Protein AF-A0AAW7JSA5-F1 (afdb_monomer)

Mean predicted aligned error: 9.24 Å

Organism: NCBI:txid1776379

Sequence (217 aa):
MNNTINNFNQKELSGRDARLWKEWKELDTLCSKRKAASLNPLRPSISYIVRRKNAMGLPTEYEIWYRCKSIVGVIGDTVPREPKFGYLHKMSIVLPNNYPSADGNPIFTFRTDVWHPNIRYSGSFKGHVCLTIKEMGVLASLKDLVLRVERYLKYQMYHAQNTYPYPEDQNVAEWVREEGEPNNWVHFNQEMPEPAAKVAESTKTEKVKPIIKSRTI

Secondary structure (DSSP, 8-state):
--HHHHTS-GGG--HHHHHHHHHHHHHHHHHHHHHHT-SSTTS-SEEEEEEEE-TTS-EEEEEEEE-S-EEEEEESSSSS-EEEEES-EEEEEE--TTTTSTT-PPEEEESS---BTTB--SSTTTTBB---HHHH-TT--HHHHHHHHHHHHTTSS---SSSSSPPS-HHHHHHIIIIITTTTTT-SSSPPPPPPP----------PPP-------

pLDDT: mean 85.66, std 18.76, range [32.59, 98.62]

InterPro domains:
  IPR016135 Ubiquitin-conjugating enzyme/RWD-like [G3DSA:3.10.110.10] (4-181)
  IPR016135 Ubiquitin-conjugating enzyme/RWD-like [SSF54495] (87-135)

Radius of gyration: 26.01 Å; Cα contacts (8 Å, |Δi|>4): 337; chains: 1; bounding box: 45×83×84 Å

Foldseek 3Di:
DPPVLVPDDLVPDDDQRNQLSVLVVVQVVVLVVQLVPDPHSVDGQKDKDQDDADPVRRGFKMKMKGFAKFFQDFDDDDPPTATDIDGIKIKMWGQDPPPPDPVRDIWIFIPGGHLFQQAARDDPRHRTGDQVCVVVPSPDGPNNSVVSVVCRRLLVDHDLDCDPVGTPYPVSSCSCVPRCVVVVVSNDNDDPDDPDPPPPPPDPDDDDDDDDDDDDD

Nearest PDB structures (foldseek):
  3we5-assembly1_A  TM=6.200E-01  e=1.151E-03  Cyclocybe aegerita
  3ddr-assembly2_B  TM=2.584E-01  e=1.249E+00  Serratia marcescens
  3csl-assembly1_A  TM=2.577E-01  e=2.331E+00  Serratia marcescens
  6ayg-assembly1_A  TM=2.884E-01  e=4.351E+00  Homo sapiens

Structure (mmCIF, N/CA/C/O backbone):
data_AF-A0AAW7JSA5-F1
#
_entry.id   AF-A0AAW7JSA5-F1
#
loop_
_atom_site.group_PDB
_atom_site.id
_atom_site.type_symbol
_atom_site.label_atom_id
_atom_site.label_alt_id
_atom_site.label_comp_id
_atom_site.label_asym_id
_atom_site.label_entity_id
_atom_site.label_seq_id
_atom_site.pdbx_PDB_ins_code
_atom_site.Cartn_x
_atom_site.Cartn_y
_atom_site.Cartn_z
_atom_site.occupancy
_atom_site.B_iso_or_equiv
_atom_site.auth_seq_id
_atom_site.auth_comp_id
_atom_site.auth_asym_id
_atom_site.auth_atom_id
_atom_site.pdbx_PDB_model_num
ATOM 1 N N . MET A 1 1 ? 21.734 -6.131 -2.965 1.00 57.97 1 MET A N 1
ATOM 2 C CA . MET A 1 1 ? 21.179 -5.711 -4.267 1.00 57.97 1 MET A CA 1
ATOM 3 C C . MET A 1 1 ? 20.980 -6.937 -5.126 1.00 57.97 1 MET A C 1
ATOM 5 O O . MET A 1 1 ? 21.804 -7.841 -5.063 1.00 57.97 1 MET A O 1
ATOM 9 N N . ASN A 1 2 ? 19.882 -6.988 -5.873 1.00 73.06 2 ASN A N 1
ATOM 10 C CA . ASN A 1 2 ? 19.610 -8.084 -6.799 1.00 73.06 2 ASN A CA 1
ATOM 11 C C . ASN A 1 2 ? 20.521 -7.984 -8.039 1.00 73.06 2 ASN A C 1
ATOM 13 O O . ASN A 1 2 ? 20.373 -7.055 -8.832 1.00 73.06 2 ASN A O 1
ATOM 17 N N . ASN A 1 3 ? 21.435 -8.946 -8.224 1.00 71.00 3 ASN A N 1
ATOM 18 C CA . ASN A 1 3 ? 22.403 -8.959 -9.335 1.00 71.00 3 ASN A CA 1
ATOM 19 C C . ASN A 1 3 ? 21.733 -8.885 -10.718 1.00 71.00 3 ASN A C 1
ATOM 21 O O . ASN A 1 3 ? 22.296 -8.307 -11.639 1.00 71.00 3 ASN A O 1
ATOM 25 N N . THR A 1 4 ? 20.494 -9.370 -10.841 1.00 77.94 4 THR A N 1
ATOM 26 C CA . THR A 1 4 ? 19.708 -9.317 -12.085 1.00 77.94 4 THR A CA 1
ATOM 27 C C . THR A 1 4 ? 19.465 -7.888 -12.581 1.00 77.94 4 THR A C 1
ATOM 29 O O . THR A 1 4 ? 19.383 -7.664 -13.782 1.00 77.94 4 THR A O 1
ATOM 32 N N . ILE A 1 5 ? 19.349 -6.909 -11.676 1.00 81.69 5 ILE A N 1
ATOM 33 C CA . ILE A 1 5 ? 19.056 -5.508 -12.031 1.00 81.69 5 ILE A CA 1
ATOM 34 C C . ILE A 1 5 ? 20.251 -4.859 -12.738 1.00 81.69 5 ILE A C 1
ATOM 36 O O . ILE A 1 5 ? 20.070 -4.026 -13.627 1.00 81.69 5 ILE A O 1
ATOM 40 N N . ASN A 1 6 ? 21.466 -5.258 -12.357 1.00 80.56 6 ASN A N 1
ATOM 41 C CA . ASN A 1 6 ? 22.710 -4.702 -12.886 1.00 80.56 6 ASN A CA 1
ATOM 42 C C . ASN A 1 6 ? 23.065 -5.246 -14.277 1.00 80.56 6 ASN A C 1
ATOM 44 O O . ASN A 1 6 ? 23.934 -4.685 -14.932 1.00 80.56 6 ASN A O 1
ATOM 48 N N . ASN A 1 7 ? 22.383 -6.299 -14.736 1.00 83.56 7 ASN A N 1
ATOM 49 C CA . ASN A 1 7 ? 22.630 -6.908 -16.045 1.00 83.56 7 ASN A CA 1
ATOM 50 C C . ASN A 1 7 ? 21.998 -6.125 -17.207 1.00 83.56 7 ASN A C 1
ATOM 52 O O . ASN A 1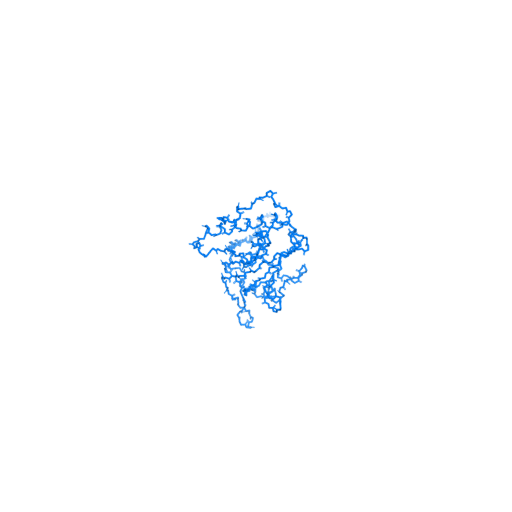 7 ? 22.238 -6.453 -18.364 1.00 83.56 7 ASN A O 1
ATOM 56 N N . PHE A 1 8 ? 21.179 -5.111 -16.922 1.00 82.81 8 PHE A N 1
ATOM 57 C CA . PHE A 1 8 ? 20.560 -4.281 -17.950 1.00 82.81 8 PHE A CA 1
ATOM 58 C C . PHE A 1 8 ? 21.516 -3.179 -18.409 1.00 82.81 8 PHE A C 1
ATOM 60 O O . PHE A 1 8 ? 21.981 -2.374 -17.598 1.00 82.81 8 PHE A O 1
ATOM 67 N N . ASN A 1 9 ? 21.753 -3.091 -19.720 1.00 80.31 9 ASN A N 1
ATOM 68 C CA . ASN A 1 9 ? 22.451 -1.955 -20.306 1.00 80.31 9 ASN A CA 1
ATOM 69 C C . ASN A 1 9 ? 21.505 -0.749 -20.365 1.00 80.31 9 ASN A C 1
ATOM 71 O O . ASN A 1 9 ? 20.607 -0.678 -21.200 1.00 80.31 9 ASN A O 1
ATOM 75 N N . GLN A 1 10 ? 21.717 0.228 -19.484 1.00 77.88 10 GLN A N 1
ATOM 76 C CA . GLN A 1 10 ? 20.855 1.409 -19.384 1.00 77.88 10 GLN A CA 1
ATOM 77 C C . GLN A 1 10 ? 20.736 2.183 -20.707 1.00 77.88 10 GLN A C 1
ATOM 79 O O . GLN A 1 10 ? 19.703 2.799 -20.953 1.00 77.88 10 GLN A O 1
ATOM 84 N N . LYS A 1 11 ? 21.766 2.147 -21.562 1.00 77.75 11 LYS A N 1
ATOM 85 C CA . LYS A 1 11 ? 21.770 2.856 -22.851 1.00 77.75 11 LYS A CA 1
ATOM 86 C C . LYS A 1 11 ? 20.804 2.253 -23.877 1.00 77.75 11 LYS A C 1
ATOM 88 O O . LYS A 1 11 ? 20.454 2.934 -24.832 1.00 77.75 11 LYS A O 1
ATOM 93 N N . GLU A 1 12 ? 20.380 1.007 -23.679 1.00 84.00 12 GLU A N 1
ATOM 94 C CA . GLU A 1 12 ? 19.448 0.294 -24.563 1.00 84.00 12 GLU A CA 1
ATOM 95 C C . GLU A 1 12 ? 17.985 0.448 -24.120 1.00 84.00 12 GLU A C 1
ATOM 97 O O . GLU A 1 12 ? 17.066 0.110 -24.863 1.00 84.00 12 GLU A O 1
ATOM 102 N N . LEU A 1 13 ? 17.748 0.980 -22.916 1.00 88.44 13 LEU A N 1
ATOM 103 C CA . LEU A 1 13 ? 16.407 1.198 -22.386 1.00 88.44 13 LEU A CA 1
ATOM 104 C C . LEU A 1 13 ? 15.899 2.587 -22.776 1.00 88.44 13 LEU A C 1
ATOM 106 O O . LEU A 1 13 ? 16.560 3.596 -22.539 1.00 88.44 13 LEU A O 1
ATOM 110 N N . SER A 1 14 ? 14.676 2.659 -23.294 1.00 86.44 14 SER A N 1
ATOM 111 C CA . SER A 1 14 ? 14.015 3.929 -23.609 1.00 86.44 14 SER A CA 1
ATOM 112 C C . SER A 1 14 ? 12.559 3.940 -23.142 1.00 86.44 14 SER A C 1
ATOM 114 O O . SER A 1 14 ? 11.962 2.895 -22.870 1.00 86.44 14 SER A O 1
ATOM 116 N N . GLY A 1 15 ? 12.000 5.143 -22.978 1.00 89.19 15 GLY A N 1
ATOM 117 C CA . GLY A 1 15 ? 10.592 5.351 -22.634 1.00 89.19 15 GLY A CA 1
ATOM 118 C C . GLY A 1 15 ? 10.130 4.557 -21.405 1.00 89.19 15 GLY A C 1
ATOM 119 O O . GLY A 1 15 ? 10.650 4.726 -20.298 1.00 89.19 15 GLY A O 1
ATOM 120 N N . ARG A 1 16 ? 9.134 3.687 -21.610 1.00 90.94 16 ARG A N 1
ATOM 121 C CA . ARG A 1 16 ? 8.528 2.846 -20.567 1.00 90.94 16 ARG A CA 1
ATOM 122 C C . ARG A 1 16 ? 9.535 1.915 -19.902 1.00 90.94 16 ARG A C 1
ATOM 124 O O . ARG A 1 16 ? 9.547 1.821 -18.679 1.00 90.94 16 ARG A O 1
ATOM 131 N N . ASP A 1 17 ? 10.387 1.253 -20.673 1.00 92.75 17 ASP A N 1
ATOM 132 C CA . ASP A 1 17 ? 11.318 0.261 -20.131 1.00 92.75 17 ASP A CA 1
ATOM 133 C C . ASP A 1 17 ? 12.385 0.917 -19.245 1.00 92.75 17 ASP A C 1
ATOM 135 O O . ASP A 1 17 ? 12.700 0.415 -18.163 1.00 92.75 17 ASP A O 1
ATOM 139 N N . ALA A 1 18 ? 12.851 2.111 -19.625 1.00 92.31 18 ALA A N 1
ATOM 140 C CA . ALA A 1 18 ? 13.726 2.917 -18.776 1.00 92.31 18 ALA A CA 1
ATOM 141 C C . ALA A 1 18 ? 13.047 3.299 -17.445 1.00 92.31 18 ALA A C 1
ATOM 143 O O . ALA A 1 18 ? 13.682 3.234 -16.387 1.00 92.31 18 ALA A O 1
ATOM 144 N N . ARG A 1 19 ? 11.749 3.649 -17.471 1.00 92.19 19 ARG A N 1
ATOM 145 C CA . ARG A 1 19 ? 10.961 3.926 -16.256 1.00 92.19 19 ARG A CA 1
ATOM 146 C C . ARG A 1 19 ? 10.836 2.683 -15.375 1.00 92.19 19 ARG A C 1
ATOM 148 O O . ARG A 1 19 ? 11.145 2.768 -14.189 1.00 92.19 19 ARG A O 1
ATOM 155 N N . LEU A 1 20 ? 10.424 1.547 -15.941 1.00 94.50 20 LEU A N 1
ATOM 156 C CA . LEU A 1 20 ? 10.251 0.288 -15.206 1.00 94.50 20 LEU A CA 1
ATOM 157 C C . LEU A 1 20 ? 11.550 -0.146 -14.521 1.00 94.50 20 LEU A C 1
ATOM 159 O O . LEU A 1 20 ? 11.543 -0.490 -13.340 1.00 94.50 20 LEU A O 1
ATOM 163 N N . TRP A 1 21 ? 12.675 -0.086 -15.237 1.00 95.06 21 TRP A N 1
ATOM 164 C CA . TRP A 1 21 ? 13.980 -0.426 -14.677 1.00 95.06 21 TRP A CA 1
ATOM 165 C C . TRP A 1 21 ? 14.386 0.511 -13.534 1.00 95.06 21 TRP A C 1
ATOM 167 O O . TRP A 1 21 ? 14.791 0.041 -12.466 1.00 95.06 21 TRP A O 1
ATOM 177 N N . LYS A 1 22 ? 14.245 1.830 -13.730 1.00 94.06 22 LYS A N 1
ATOM 178 C CA . LYS A 1 22 ? 14.580 2.830 -12.706 1.00 94.06 22 LYS A CA 1
ATOM 179 C C . LYS A 1 22 ? 13.783 2.587 -11.426 1.00 94.06 22 LYS A C 1
ATOM 181 O O . LYS A 1 22 ? 14.362 2.520 -10.343 1.00 94.06 22 LYS A O 1
ATOM 186 N N . GLU A 1 23 ? 12.473 2.411 -11.544 1.00 95.06 23 GLU A N 1
ATOM 187 C CA . GLU A 1 23 ? 11.611 2.203 -10.383 1.00 95.06 23 GLU A CA 1
ATOM 188 C C . GLU A 1 23 ? 11.828 0.853 -9.707 1.00 95.06 23 GLU A C 1
ATOM 190 O O . GLU A 1 23 ? 11.787 0.769 -8.477 1.00 95.06 23 GLU A O 1
ATOM 195 N N . TRP A 1 24 ? 12.130 -0.195 -10.477 1.00 96.44 24 TRP A N 1
ATOM 196 C CA . TRP A 1 24 ? 12.514 -1.479 -9.903 1.00 96.44 24 TRP A CA 1
ATOM 197 C C . TRP A 1 24 ? 13.794 -1.348 -9.068 1.00 96.44 24 TRP A C 1
ATOM 199 O O . TRP A 1 24 ? 13.838 -1.825 -7.932 1.00 96.44 24 TRP A O 1
ATOM 209 N N . LY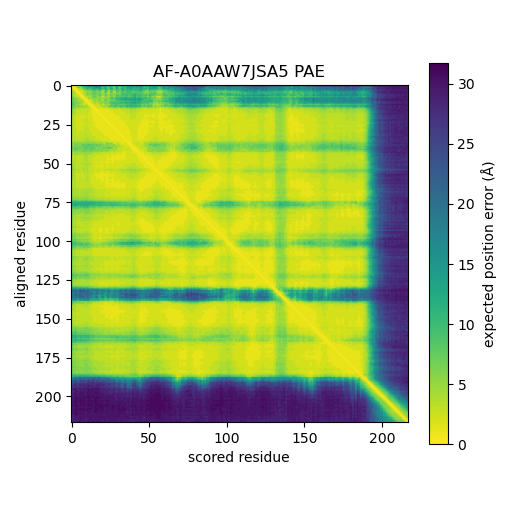S A 1 25 ? 14.810 -0.639 -9.574 1.00 95.88 25 LYS A N 1
ATOM 210 C CA . LYS A 1 25 ? 16.055 -0.368 -8.839 1.00 95.88 25 LYS A CA 1
ATOM 211 C C . LYS A 1 25 ? 15.807 0.424 -7.552 1.00 95.88 25 LYS A C 1
ATOM 213 O O . LYS A 1 25 ? 16.398 0.120 -6.511 1.00 95.88 25 LYS A O 1
ATOM 218 N N . GLU A 1 26 ? 14.931 1.423 -7.595 1.00 96.50 26 GLU A N 1
ATOM 219 C CA . GLU A 1 26 ? 14.543 2.212 -6.422 1.00 96.50 26 GLU A CA 1
ATOM 220 C C . GLU A 1 26 ? 13.808 1.365 -5.370 1.00 96.50 26 GLU A C 1
ATOM 222 O O . GLU A 1 26 ? 14.142 1.435 -4.182 1.00 96.50 26 GLU A O 1
ATOM 227 N N . LEU A 1 27 ? 12.866 0.517 -5.796 1.00 97.31 27 LEU A N 1
ATOM 228 C CA . LEU A 1 27 ? 12.150 -0.410 -4.917 1.00 97.31 27 LEU A CA 1
ATOM 229 C C . LEU A 1 27 ? 13.090 -1.463 -4.303 1.00 97.31 27 LEU A C 1
ATOM 231 O O . LEU A 1 27 ? 13.008 -1.732 -3.100 1.00 97.31 27 LEU A O 1
ATOM 235 N N . ASP A 1 28 ? 14.018 -2.020 -5.089 1.00 97.19 28 ASP A N 1
ATOM 236 C CA . ASP A 1 28 ? 15.032 -2.969 -4.606 1.00 97.19 28 ASP A CA 1
ATOM 237 C C . ASP A 1 28 ? 15.955 -2.330 -3.571 1.00 97.19 28 ASP A C 1
ATOM 239 O O . ASP A 1 28 ? 16.273 -2.936 -2.543 1.00 97.19 28 ASP A O 1
ATOM 243 N N . THR A 1 29 ? 16.339 -1.074 -3.804 1.00 96.94 29 THR A N 1
ATOM 244 C CA . THR A 1 29 ? 17.157 -0.295 -2.872 1.00 96.94 29 THR A CA 1
ATOM 245 C C . THR A 1 29 ? 16.411 -0.057 -1.561 1.00 96.94 29 THR A C 1
ATOM 247 O O . THR A 1 29 ? 16.979 -0.280 -0.489 1.00 96.94 29 THR A O 1
ATOM 250 N N . LEU A 1 30 ? 15.134 0.342 -1.619 1.00 97.25 30 LEU A N 1
ATOM 251 C CA . LEU A 1 30 ? 14.286 0.497 -0.434 1.00 97.25 30 LEU A CA 1
ATOM 252 C C . LEU A 1 30 ? 14.209 -0.810 0.366 1.00 97.25 30 LEU A C 1
ATOM 254 O O . LEU A 1 30 ? 14.481 -0.814 1.567 1.00 97.25 30 LEU A O 1
ATOM 258 N N . CYS A 1 31 ? 13.879 -1.924 -0.288 1.00 96.88 31 CYS A N 1
ATOM 259 C CA . CYS A 1 31 ? 13.724 -3.212 0.389 1.00 96.88 31 CYS A CA 1
ATOM 260 C C . CYS A 1 31 ? 15.057 -3.741 0.936 1.00 96.88 31 CYS A C 1
ATOM 262 O O . CYS A 1 31 ? 15.095 -4.276 2.043 1.00 96.88 31 CYS A O 1
ATOM 264 N N . SER A 1 32 ? 16.168 -3.521 0.226 1.00 96.06 32 SER A N 1
ATOM 265 C CA . SER A 1 32 ? 17.515 -3.841 0.717 1.00 96.06 32 SER A CA 1
ATOM 266 C C . SER A 1 32 ? 17.849 -3.062 1.992 1.00 96.06 32 SER A C 1
ATOM 268 O O . SER A 1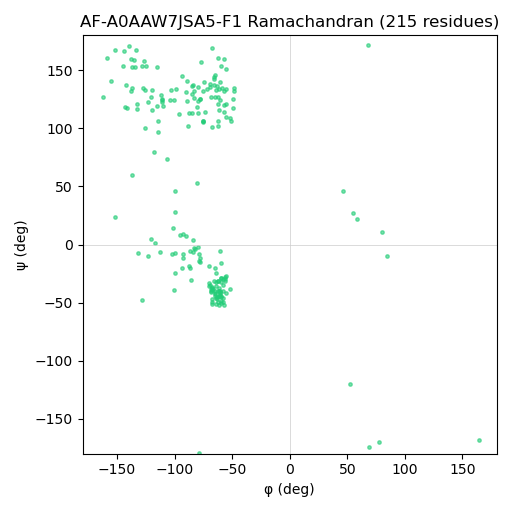 32 ? 18.335 -3.653 2.955 1.00 96.06 32 SER A O 1
ATOM 270 N N . LYS A 1 33 ? 17.527 -1.761 2.045 1.00 96.44 33 LYS A N 1
ATOM 271 C CA . LYS A 1 33 ? 17.700 -0.941 3.256 1.00 96.44 33 LYS A CA 1
ATOM 272 C C . LYS A 1 33 ? 16.830 -1.442 4.412 1.00 96.44 33 LYS A C 1
ATOM 274 O O . LYS A 1 33 ? 17.331 -1.593 5.521 1.00 96.44 33 LYS A O 1
ATOM 279 N N . ARG A 1 34 ? 15.552 -1.761 4.162 1.00 96.00 34 ARG A N 1
ATOM 280 C CA . ARG A 1 34 ? 14.649 -2.314 5.194 1.00 96.00 34 ARG A CA 1
ATOM 281 C C . ARG A 1 34 ? 15.100 -3.684 5.699 1.00 96.00 34 ARG A C 1
ATOM 283 O O . ARG A 1 34 ? 14.907 -3.982 6.871 1.00 96.00 34 ARG A O 1
ATOM 290 N N . LYS A 1 35 ? 15.720 -4.500 4.843 1.00 95.88 35 LYS A N 1
ATOM 291 C CA . LYS A 1 35 ? 16.353 -5.765 5.231 1.00 95.88 35 LYS A CA 1
ATOM 292 C C . LYS A 1 35 ? 17.576 -5.558 6.112 1.00 95.88 35 LYS A C 1
ATOM 294 O O . LYS A 1 35 ? 17.671 -6.216 7.140 1.00 95.88 35 LYS A O 1
ATOM 299 N N . ALA A 1 36 ? 18.464 -4.639 5.740 1.00 95.25 36 ALA A N 1
ATOM 300 C CA . ALA A 1 36 ? 19.663 -4.332 6.515 1.00 95.25 36 ALA A CA 1
ATOM 301 C C . ALA A 1 36 ? 19.343 -3.740 7.900 1.00 95.25 36 ALA A C 1
ATOM 303 O O . ALA A 1 36 ? 20.024 -4.056 8.866 1.00 95.25 36 ALA A O 1
ATOM 304 N N . ALA A 1 37 ? 18.290 -2.925 8.005 1.00 94.12 37 ALA A N 1
ATOM 305 C CA . ALA A 1 37 ? 17.855 -2.322 9.266 1.00 94.12 37 ALA A CA 1
ATOM 306 C C . ALA A 1 37 ? 16.984 -3.247 10.143 1.00 94.12 37 ALA A C 1
ATOM 308 O O . ALA A 1 37 ? 16.561 -2.845 11.225 1.00 94.12 37 ALA A O 1
ATOM 309 N N . SER A 1 38 ? 16.642 -4.453 9.679 1.00 91.69 38 SER A N 1
ATOM 310 C CA . SER A 1 38 ? 15.746 -5.345 10.415 1.00 91.69 38 SER A CA 1
ATOM 311 C C . SER A 1 38 ? 16.498 -6.181 11.447 1.00 91.69 38 SER A C 1
ATOM 313 O O . SER A 1 38 ? 17.505 -6.803 11.122 1.00 91.69 38 SER A O 1
ATOM 315 N N . LEU A 1 39 ? 15.927 -6.301 12.651 1.00 90.44 39 LEU A N 1
ATOM 316 C CA . LEU A 1 39 ? 16.371 -7.261 13.671 1.00 90.44 39 LEU A CA 1
ATOM 317 C C . LEU A 1 39 ? 16.365 -8.709 13.157 1.00 90.44 39 LEU A C 1
ATOM 319 O O . LEU A 1 39 ? 17.180 -9.523 13.577 1.00 90.44 39 LEU A O 1
ATOM 323 N N . ASN A 1 40 ? 15.450 -9.036 12.239 1.00 89.19 40 ASN A N 1
ATOM 324 C CA . ASN A 1 40 ? 15.412 -10.324 11.559 1.00 89.19 40 ASN A CA 1
ATOM 325 C C . ASN A 1 40 ? 15.418 -10.102 10.036 1.00 89.19 40 ASN A C 1
ATOM 327 O O . ASN A 1 40 ? 14.358 -9.871 9.448 1.00 89.19 40 ASN A O 1
ATOM 331 N N . PRO A 1 41 ? 16.573 -10.245 9.361 1.00 85.94 41 PRO A N 1
ATOM 332 C CA . PRO A 1 41 ? 16.687 -10.046 7.915 1.00 85.94 41 PRO A CA 1
ATOM 333 C C . PRO A 1 41 ? 15.811 -10.973 7.053 1.00 85.94 41 PRO A C 1
ATOM 335 O O . PRO A 1 41 ? 15.602 -10.686 5.873 1.00 85.94 41 PRO A O 1
ATOM 338 N N . LEU A 1 42 ? 15.283 -12.075 7.601 1.00 87.81 42 LEU A N 1
ATOM 339 C CA . LEU A 1 42 ? 14.310 -12.938 6.913 1.00 87.81 42 LEU A CA 1
ATOM 340 C C . LEU A 1 42 ? 12.888 -12.353 6.942 1.00 87.81 42 LEU A C 1
ATOM 342 O O . LEU A 1 42 ? 12.002 -12.803 6.213 1.00 87.81 42 LEU A O 1
AT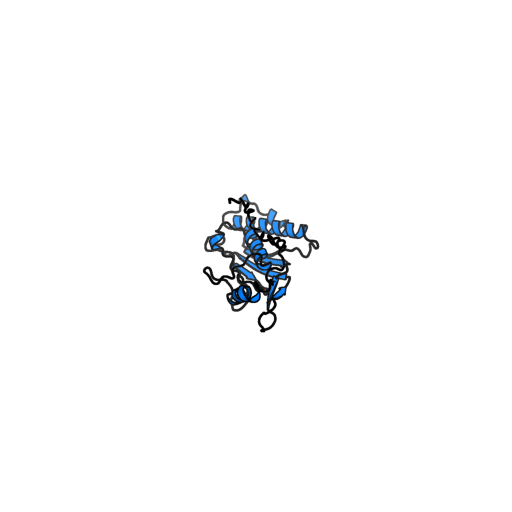OM 346 N N . ARG A 1 43 ? 12.646 -11.348 7.788 1.00 90.75 43 ARG A N 1
ATOM 347 C CA . ARG A 1 43 ? 11.343 -10.711 8.007 1.00 90.75 43 ARG A CA 1
ATOM 348 C C . ARG A 1 43 ? 11.472 -9.179 8.087 1.00 90.75 43 ARG A C 1
ATOM 350 O O . ARG A 1 43 ? 11.066 -8.596 9.091 1.00 90.75 43 ARG A O 1
ATOM 357 N N . PRO A 1 44 ? 11.974 -8.512 7.031 1.00 95.19 44 PRO A N 1
ATOM 358 C CA . PRO A 1 44 ? 12.035 -7.053 6.997 1.00 95.19 44 PRO A CA 1
ATOM 359 C C . PRO A 1 44 ? 10.645 -6.417 7.070 1.00 95.19 44 PRO A C 1
ATOM 361 O O . PRO A 1 44 ? 9.645 -7.051 6.728 1.00 95.19 44 PRO A O 1
ATOM 364 N N . SER A 1 45 ? 10.589 -5.135 7.447 1.00 96.12 45 SER A N 1
ATOM 365 C CA . SER A 1 45 ? 9.323 -4.391 7.516 1.00 96.12 45 SER A CA 1
ATOM 366 C C . SER A 1 45 ? 8.627 -4.275 6.154 1.00 96.12 45 SER A C 1
ATOM 368 O O . SER A 1 45 ? 7.403 -4.218 6.098 1.00 96.12 45 SER A O 1
ATOM 370 N N . ILE A 1 46 ? 9.405 -4.228 5.065 1.00 97.88 46 ILE A N 1
ATOM 371 C CA . ILE A 1 46 ? 8.922 -4.229 3.681 1.00 97.88 46 ILE A CA 1
ATOM 372 C C . ILE A 1 46 ? 9.803 -5.168 2.853 1.00 97.88 46 ILE A C 1
ATOM 374 O O . ILE A 1 46 ? 11.032 -5.109 2.936 1.00 97.88 46 ILE A O 1
ATOM 378 N N . SER A 1 47 ? 9.175 -6.007 2.036 1.00 97.69 47 SER A N 1
ATOM 379 C CA . SER A 1 47 ? 9.828 -6.818 1.003 1.00 97.69 47 SER A CA 1
ATOM 380 C C . SER A 1 47 ? 8.932 -6.939 -0.224 1.00 97.69 47 SER A C 1
ATOM 382 O O . SER A 1 47 ? 7.738 -6.656 -0.144 1.00 97.69 47 SER A O 1
ATOM 384 N N . TYR A 1 48 ? 9.482 -7.402 -1.345 1.00 98.00 48 TYR A N 1
ATOM 385 C CA . TYR A 1 48 ? 8.714 -7.625 -2.564 1.00 98.00 48 TYR A CA 1
ATOM 386 C C . TYR A 1 48 ? 9.093 -8.933 -3.261 1.00 98.00 48 TYR A C 1
ATOM 388 O O . TYR A 1 48 ? 10.184 -9.469 -3.062 1.00 98.00 48 TYR A O 1
ATOM 396 N N . ILE A 1 49 ? 8.183 -9.412 -4.104 1.00 97.44 49 ILE A N 1
ATOM 397 C CA . ILE A 1 49 ? 8.368 -10.516 -5.045 1.00 97.44 49 ILE A CA 1
ATOM 398 C C . ILE A 1 49 ? 7.947 -10.009 -6.427 1.00 97.44 49 ILE A C 1
ATOM 400 O O . ILE A 1 49 ? 6.895 -9.386 -6.561 1.00 97.44 49 ILE A O 1
ATOM 404 N N . VAL A 1 50 ? 8.741 -10.284 -7.462 1.00 97.81 50 VAL A N 1
ATOM 405 C CA . VAL A 1 50 ? 8.326 -10.050 -8.855 1.00 97.81 50 VAL A CA 1
ATOM 406 C C . VAL A 1 50 ? 7.422 -11.198 -9.293 1.00 97.81 50 VAL A C 1
ATOM 408 O O . VAL A 1 50 ? 7.824 -12.357 -9.213 1.00 97.81 50 VAL A O 1
ATOM 411 N N . ARG A 1 51 ? 6.207 -10.881 -9.746 1.00 97.94 51 ARG A N 1
ATOM 412 C CA . ARG A 1 51 ? 5.201 -11.866 -10.171 1.00 97.94 51 ARG A CA 1
ATOM 413 C C . ARG A 1 51 ? 5.135 -12.025 -11.687 1.00 97.94 51 ARG A C 1
ATOM 415 O O . ARG A 1 51 ? 5.036 -13.151 -12.164 1.00 97.94 51 ARG A O 1
ATOM 422 N N . ARG A 1 52 ? 5.264 -10.928 -12.439 1.00 97.81 52 ARG A N 1
ATOM 423 C CA . ARG A 1 52 ? 5.344 -10.938 -13.909 1.00 97.81 52 ARG A CA 1
ATOM 424 C C . ARG A 1 52 ? 6.413 -9.983 -14.416 1.00 97.81 52 ARG A C 1
ATOM 426 O O . ARG A 1 52 ? 6.728 -8.981 -13.771 1.00 97.81 52 ARG A O 1
ATOM 433 N N . LYS A 1 53 ? 6.954 -10.313 -15.587 1.00 96.44 53 LYS A N 1
ATOM 434 C CA . LYS A 1 53 ? 7.921 -9.515 -16.343 1.00 96.44 53 LYS A CA 1
ATOM 435 C C . LYS A 1 53 ? 7.437 -9.346 -17.783 1.00 96.44 53 LYS A C 1
ATOM 437 O O . LYS A 1 53 ? 6.687 -10.188 -18.273 1.00 96.44 53 LYS A O 1
ATOM 442 N N . ASN A 1 54 ? 7.853 -8.272 -18.446 1.00 94.06 54 ASN A N 1
ATOM 443 C CA . ASN A 1 54 ? 7.662 -8.096 -19.886 1.00 94.06 54 ASN A CA 1
ATOM 444 C C . ASN A 1 54 ? 8.696 -8.911 -20.695 1.00 94.06 54 ASN A C 1
ATOM 446 O O . ASN A 1 54 ? 9.547 -9.592 -20.119 1.00 94.06 54 ASN A O 1
ATOM 450 N N . ALA A 1 55 ? 8.640 -8.820 -22.029 1.00 91.50 55 ALA A N 1
ATOM 451 C CA . ALA A 1 55 ? 9.562 -9.517 -22.934 1.00 91.50 55 ALA A CA 1
ATOM 452 C C . ALA A 1 55 ? 11.042 -9.139 -22.720 1.00 91.50 55 ALA A C 1
ATOM 454 O O . ALA A 1 55 ? 11.919 -9.973 -22.912 1.00 91.50 55 ALA A O 1
ATOM 455 N N . MET A 1 56 ? 11.312 -7.917 -22.248 1.00 89.19 56 MET A N 1
ATOM 456 C CA . MET A 1 56 ? 12.656 -7.448 -21.890 1.00 89.19 56 MET A CA 1
ATOM 457 C C . MET A 1 56 ? 13.115 -7.947 -20.511 1.00 89.19 56 MET A C 1
ATOM 459 O O . MET A 1 56 ? 14.221 -7.650 -20.079 1.00 89.19 56 MET A O 1
ATOM 463 N N . GLY A 1 57 ? 12.279 -8.685 -19.775 1.00 93.00 57 GLY A N 1
ATOM 464 C CA . GLY A 1 57 ? 12.596 -9.168 -18.432 1.00 93.00 57 GLY A CA 1
ATOM 465 C C . GLY A 1 57 ? 12.408 -8.126 -17.321 1.00 93.00 57 GLY A C 1
ATOM 466 O O . GLY A 1 57 ? 12.806 -8.385 -16.179 1.00 93.00 57 GLY A O 1
ATOM 467 N N . LEU A 1 58 ? 11.784 -6.981 -17.617 1.00 95.00 58 LEU A N 1
ATOM 468 C CA . LEU A 1 58 ? 11.478 -5.931 -16.644 1.00 95.00 58 LEU A CA 1
ATOM 469 C C . LEU A 1 58 ? 10.165 -6.230 -15.911 1.00 95.00 58 LEU A C 1
ATOM 471 O O . LEU A 1 58 ? 9.196 -6.636 -16.556 1.00 95.00 58 LEU A O 1
ATOM 475 N N . PRO A 1 59 ? 10.087 -6.042 -14.582 1.00 96.88 59 PRO A N 1
ATOM 476 C CA . PRO A 1 59 ? 8.882 -6.374 -13.834 1.00 96.88 59 PRO A CA 1
ATOM 477 C C . PRO A 1 59 ? 7.678 -5.499 -14.203 1.00 96.88 59 PRO A C 1
ATOM 479 O O . PRO A 1 59 ? 7.775 -4.276 -14.294 1.00 96.88 59 PRO A O 1
ATOM 482 N N . THR A 1 60 ? 6.521 -6.139 -14.340 1.00 97.19 60 THR A N 1
ATOM 483 C CA . THR A 1 60 ? 5.222 -5.494 -14.605 1.00 97.19 60 THR A CA 1
ATOM 484 C C . THR A 1 60 ? 4.169 -5.835 -13.557 1.00 97.19 60 THR A C 1
ATOM 486 O O . THR A 1 60 ? 3.110 -5.214 -13.514 1.00 97.19 60 THR A O 1
ATOM 489 N N . GLU A 1 61 ? 4.452 -6.798 -12.681 1.00 98.31 61 GLU A N 1
ATOM 490 C CA . GLU A 1 61 ? 3.622 -7.091 -11.522 1.00 98.31 61 GLU A CA 1
ATOM 491 C C . GLU A 1 61 ? 4.494 -7.453 -10.326 1.00 98.31 61 GLU A C 1
ATOM 493 O O . GLU A 1 61 ? 5.449 -8.231 -10.435 1.00 98.31 61 GLU A O 1
ATOM 498 N N . TYR A 1 62 ? 4.117 -6.915 -9.173 1.00 98.56 62 TYR A N 1
ATOM 499 C CA . TYR A 1 62 ? 4.787 -7.136 -7.904 1.00 98.56 62 TYR A CA 1
ATOM 500 C C . TYR A 1 62 ? 3.799 -7.657 -6.865 1.00 98.56 62 TYR A C 1
ATOM 502 O O . TYR A 1 62 ? 2.608 -7.346 -6.894 1.00 98.56 62 TYR A O 1
ATOM 510 N N . GLU A 1 63 ? 4.318 -8.397 -5.895 1.00 98.56 63 GLU A N 1
ATOM 511 C CA . GLU A 1 63 ? 3.671 -8.608 -4.609 1.00 98.56 63 GLU A CA 1
ATOM 512 C C . GLU A 1 63 ? 4.530 -7.972 -3.519 1.00 98.56 63 GLU A C 1
ATOM 514 O O . GLU A 1 63 ? 5.684 -8.354 -3.339 1.00 98.56 63 GLU A O 1
ATOM 519 N N . ILE A 1 64 ? 3.977 -6.997 -2.805 1.00 98.62 64 ILE A N 1
ATOM 520 C CA . ILE A 1 64 ? 4.614 -6.297 -1.692 1.00 98.62 64 ILE A CA 1
ATOM 521 C C . ILE A 1 64 ? 4.118 -6.892 -0.383 1.00 98.62 64 ILE A C 1
ATOM 523 O O . ILE A 1 64 ? 2.918 -7.103 -0.196 1.00 98.62 64 ILE A O 1
ATOM 527 N N . TRP A 1 65 ? 5.040 -7.159 0.531 1.00 98.56 65 TRP A N 1
ATOM 528 C CA . TRP A 1 65 ? 4.739 -7.615 1.881 1.00 98.56 65 TRP A CA 1
ATOM 529 C C . TRP A 1 65 ? 5.097 -6.519 2.868 1.00 98.56 65 TRP A C 1
ATOM 531 O O . TRP A 1 65 ? 6.258 -6.119 2.952 1.00 98.56 65 TRP A O 1
ATOM 541 N N . TYR A 1 66 ? 4.110 -6.093 3.647 1.00 98.50 66 TYR A N 1
ATOM 542 C CA . TYR A 1 66 ? 4.285 -5.194 4.778 1.00 98.50 66 TYR A CA 1
ATOM 543 C C . TYR A 1 66 ? 4.206 -5.988 6.075 1.00 98.50 66 TYR A C 1
ATOM 545 O O . TYR A 1 66 ? 3.302 -6.808 6.260 1.00 98.50 66 TYR A O 1
ATOM 553 N N . ARG A 1 67 ? 5.158 -5.740 6.974 1.00 97.19 67 ARG A N 1
ATOM 554 C CA . ARG A 1 67 ? 5.198 -6.311 8.323 1.00 97.19 67 ARG A CA 1
ATOM 555 C C . ARG A 1 67 ? 5.115 -5.193 9.350 1.00 97.19 67 ARG A C 1
ATOM 557 O O . ARG A 1 67 ? 6.128 -4.753 9.886 1.00 97.19 67 ARG A O 1
ATOM 564 N N . CYS A 1 68 ? 3.906 -4.705 9.572 1.00 95.75 68 CYS A N 1
ATOM 565 C CA . CYS A 1 68 ? 3.593 -3.656 10.533 1.00 95.75 68 CYS A CA 1
ATOM 566 C C . CYS A 1 68 ? 2.225 -3.932 11.151 1.00 95.75 68 CYS A C 1
ATOM 568 O O . CYS A 1 68 ? 1.395 -4.581 10.525 1.00 95.75 68 CYS A O 1
ATOM 570 N N . LYS A 1 69 ? 1.999 -3.440 12.373 1.00 97.12 69 LYS A N 1
ATOM 571 C CA . LYS A 1 69 ? 0.670 -3.448 12.991 1.00 97.12 69 LYS A CA 1
ATOM 572 C C . LYS A 1 69 ? -0.265 -2.562 12.161 1.00 97.12 69 LYS A C 1
ATOM 574 O O . LYS A 1 69 ? 0.127 -1.441 11.840 1.00 97.12 69 LYS A O 1
ATOM 579 N N . SER A 1 70 ? -1.464 -3.043 11.847 1.00 98.06 70 SER A N 1
ATOM 580 C CA . SER A 1 70 ? -2.542 -2.302 11.174 1.00 98.06 70 SER A CA 1
ATOM 581 C C . SER A 1 70 ? -3.911 -2.848 11.586 1.00 98.06 70 SER A C 1
ATOM 583 O O . SER A 1 70 ? -3.985 -3.930 12.172 1.00 98.06 70 SER A O 1
ATOM 585 N N . ILE A 1 71 ? -4.987 -2.126 11.274 1.00 98.50 71 ILE A N 1
ATOM 586 C CA . ILE A 1 71 ? -6.363 -2.571 11.517 1.00 98.50 71 ILE A CA 1
ATOM 587 C C . ILE A 1 71 ? -6.810 -3.442 10.336 1.00 98.50 71 ILE A C 1
ATOM 589 O O . ILE A 1 71 ? -6.653 -3.077 9.172 1.00 98.50 71 ILE A O 1
ATOM 593 N N . VAL A 1 72 ? -7.338 -4.629 10.627 1.00 98.44 72 VAL A N 1
ATOM 594 C CA . VAL A 1 72 ? -7.786 -5.619 9.628 1.00 98.44 72 VAL A CA 1
ATOM 595 C C . VAL A 1 72 ? -9.281 -5.906 9.707 1.00 98.44 72 VAL A C 1
ATOM 597 O O . VAL A 1 72 ? -9.779 -6.747 8.972 1.00 98.44 72 VAL A O 1
ATOM 600 N N . GLY A 1 73 ? -9.989 -5.234 10.608 1.00 98.25 73 GLY A N 1
ATOM 601 C CA . GLY A 1 73 ? -11.431 -5.325 10.782 1.00 98.25 73 GLY A CA 1
ATOM 602 C C . GLY A 1 73 ? -11.841 -4.733 12.122 1.00 98.25 73 GLY A C 1
ATOM 603 O O . GLY A 1 73 ? -11.023 -4.129 12.817 1.00 98.25 73 GLY A O 1
ATOM 604 N N . VAL A 1 74 ? -13.089 -4.973 12.501 1.00 98.06 74 VAL A N 1
ATOM 605 C CA . VAL A 1 74 ? -13.656 -4.593 13.799 1.00 98.06 74 VAL A CA 1
ATOM 606 C C . VAL A 1 74 ? -14.271 -5.818 14.476 1.00 98.06 74 VAL A C 1
ATOM 608 O O . VAL A 1 74 ? -14.539 -6.824 13.813 1.00 98.06 74 VAL A O 1
ATOM 611 N N . ILE A 1 75 ? -14.415 -5.774 15.797 1.00 96.94 75 ILE A N 1
ATOM 612 C CA . ILE A 1 75 ? -14.877 -6.893 16.620 1.00 96.94 75 ILE A CA 1
ATOM 613 C C . ILE A 1 75 ? -16.331 -6.658 17.031 1.00 96.94 75 ILE A C 1
ATOM 615 O O . ILE A 1 75 ? -16.641 -5.662 17.678 1.00 96.94 75 ILE A O 1
ATOM 619 N N . GLY A 1 76 ? -17.190 -7.628 16.711 1.00 92.12 76 GLY A N 1
ATOM 620 C CA . GLY A 1 76 ? -18.602 -7.616 17.089 1.00 92.12 76 GLY A CA 1
ATOM 621 C C . GLY A 1 76 ? -19.425 -6.538 16.382 1.00 92.12 76 GLY A C 1
ATOM 622 O O . GLY A 1 76 ? -18.938 -5.827 15.502 1.00 92.12 76 GLY A O 1
ATOM 623 N N . ASP A 1 77 ? -20.685 -6.439 16.801 1.00 90.75 77 ASP A N 1
ATOM 624 C CA . ASP A 1 77 ? -21.674 -5.515 16.229 1.00 90.75 77 ASP A CA 1
ATOM 625 C C . ASP A 1 77 ? -22.094 -4.412 17.219 1.00 90.75 77 ASP A C 1
ATOM 627 O O . ASP A 1 77 ? -22.805 -3.478 16.855 1.00 90.75 77 ASP A O 1
ATOM 631 N N . THR A 1 78 ? -21.644 -4.500 18.475 1.00 92.62 78 THR A N 1
ATOM 632 C CA . THR A 1 78 ? -21.930 -3.506 19.515 1.00 92.62 78 THR A CA 1
ATOM 633 C C . THR A 1 78 ? -21.047 -2.279 19.324 1.00 92.62 78 THR A C 1
ATOM 635 O O . THR A 1 78 ? -19.826 -2.397 19.290 1.00 92.62 78 THR A O 1
ATOM 638 N N . VAL A 1 79 ? -21.659 -1.098 19.235 1.00 92.75 79 VAL A N 1
ATOM 639 C CA . VAL A 1 79 ? -20.945 0.182 19.118 1.00 92.75 79 VAL A CA 1
ATOM 640 C C . VAL A 1 79 ? -20.520 0.677 20.514 1.00 92.75 79 VAL A C 1
ATOM 642 O O . VAL A 1 79 ? -21.362 0.695 21.416 1.00 92.75 79 VAL A O 1
ATOM 645 N N . PRO A 1 80 ? -19.256 1.108 20.712 1.00 95.00 80 PRO A N 1
ATOM 646 C CA . PRO A 1 80 ? -18.184 1.161 19.717 1.00 95.00 80 PRO A CA 1
ATOM 647 C C . PRO A 1 80 ? -17.527 -0.212 19.486 1.00 95.00 80 PRO A C 1
ATOM 649 O O . PRO A 1 80 ? -17.198 -0.938 20.422 1.00 95.00 80 PRO A O 1
ATOM 652 N N . ARG A 1 81 ? -17.299 -0.543 18.217 1.00 97.50 81 ARG A N 1
ATOM 653 C CA . ARG A 1 81 ? -16.700 -1.783 17.729 1.00 97.50 81 ARG A CA 1
ATOM 654 C C . ARG A 1 81 ? -15.186 -1.657 17.757 1.00 97.50 81 ARG A C 1
ATOM 656 O O . ARG A 1 81 ? -14.598 -0.883 16.996 1.00 97.50 81 ARG A O 1
ATOM 663 N N . GLU A 1 82 ? -14.548 -2.441 18.616 1.00 97.25 82 GLU A N 1
ATOM 664 C CA . GLU A 1 82 ? -13.098 -2.402 18.803 1.00 97.25 82 GLU A CA 1
ATOM 665 C C . GLU A 1 82 ? -12.330 -2.836 17.541 1.00 97.25 82 GLU A C 1
ATOM 667 O O . GLU A 1 82 ? -12.764 -3.743 16.822 1.00 97.25 82 GLU A O 1
ATOM 672 N N . PRO A 1 83 ? -11.154 -2.246 17.260 1.00 97.88 83 PRO A N 1
ATOM 673 C CA . PRO A 1 83 ? -10.337 -2.633 16.120 1.00 97.88 83 PRO A CA 1
ATOM 674 C C . PRO A 1 83 ? -9.731 -4.028 16.304 1.00 97.88 83 PRO A C 1
ATOM 676 O O . PRO A 1 83 ? -9.099 -4.348 17.313 1.00 97.88 83 PRO A O 1
ATOM 679 N N . LYS A 1 84 ? -9.793 -4.840 15.251 1.00 98.19 84 LYS A N 1
ATOM 680 C CA . LYS A 1 84 ? -9.000 -6.064 15.134 1.00 98.19 84 LYS A CA 1
ATOM 681 C C . LYS A 1 84 ? -7.665 -5.740 14.473 1.00 98.19 84 LYS A C 1
ATOM 683 O O . LYS A 1 84 ? -7.638 -5.258 13.342 1.00 98.19 84 LYS A O 1
ATOM 688 N N . PHE A 1 85 ? -6.551 -6.058 15.132 1.00 98.12 85 PHE A N 1
ATOM 689 C CA . PHE A 1 85 ? -5.209 -5.813 14.590 1.00 98.12 85 PHE A CA 1
ATOM 690 C C . PHE A 1 85 ? -4.619 -7.017 13.843 1.00 98.12 85 PHE A C 1
ATOM 692 O O . PHE A 1 85 ? -4.800 -8.171 14.230 1.00 98.12 85 PHE A O 1
ATOM 699 N N . GLY A 1 86 ? -3.856 -6.730 12.788 1.00 97.75 86 GLY A N 1
ATOM 700 C CA . GLY A 1 86 ? -3.032 -7.680 12.040 1.00 97.75 86 GLY A CA 1
ATOM 701 C C . GLY A 1 86 ? -1.626 -7.131 11.789 1.00 97.75 86 GLY A C 1
ATOM 702 O O . GLY A 1 86 ? -1.364 -5.955 12.033 1.00 97.75 86 GLY A O 1
ATOM 703 N N . TYR A 1 87 ? -0.711 -8.001 11.343 1.00 97.06 87 TYR A N 1
ATOM 704 C CA . TYR A 1 87 ? 0.730 -7.688 11.269 1.00 97.06 87 TYR A CA 1
ATOM 705 C C . TYR A 1 87 ? 1.406 -8.034 9.939 1.00 97.06 87 TYR A C 1
ATOM 707 O O . TYR A 1 87 ? 2.593 -7.762 9.754 1.00 97.06 87 TYR A O 1
ATOM 715 N N . LEU A 1 88 ? 0.698 -8.708 9.034 1.00 97.81 88 LEU A N 1
ATOM 716 C CA . LEU A 1 88 ? 1.215 -9.103 7.730 1.00 97.81 88 LEU A CA 1
ATOM 717 C C . LEU A 1 88 ? 0.191 -8.736 6.672 1.00 97.81 88 LEU A C 1
ATOM 719 O O . LEU A 1 88 ? -0.888 -9.321 6.631 1.00 97.81 88 LEU A O 1
ATOM 723 N N . HIS A 1 89 ? 0.580 -7.828 5.786 1.00 98.56 89 HIS A N 1
ATOM 724 C CA . HIS A 1 89 ? -0.276 -7.361 4.708 1.00 98.56 89 HIS A CA 1
ATOM 725 C C . HIS A 1 89 ? 0.391 -7.645 3.371 1.00 98.56 89 HIS A C 1
ATOM 727 O O . HIS A 1 89 ? 1.557 -7.298 3.163 1.00 98.56 89 HIS A O 1
ATOM 733 N N . LYS A 1 90 ? -0.337 -8.310 2.474 1.00 98.50 90 LYS A N 1
ATOM 734 C CA . LYS A 1 90 ? 0.150 -8.662 1.137 1.00 98.50 90 LYS A CA 1
ATOM 735 C C . LYS A 1 90 ? -0.611 -7.842 0.114 1.00 98.50 90 LYS A C 1
ATOM 737 O O . LYS A 1 90 ? -1.837 -7.894 0.084 1.00 98.50 90 LYS A O 1
ATOM 742 N N . MET A 1 91 ? 0.107 -7.122 -0.731 1.00 98.62 91 MET A N 1
ATOM 743 C CA . MET A 1 91 ? -0.470 -6.251 -1.747 1.00 98.62 91 MET A CA 1
ATOM 744 C C . MET A 1 91 ? 0.081 -6.610 -3.118 1.00 98.62 91 MET A C 1
ATOM 746 O O . MET A 1 91 ? 1.284 -6.764 -3.284 1.00 98.62 91 MET A O 1
ATOM 750 N N . SER A 1 92 ? -0.793 -6.727 -4.104 1.00 98.44 92 SER A N 1
ATOM 751 C CA . SER A 1 92 ? -0.431 -6.835 -5.510 1.00 98.44 92 SER A CA 1
ATOM 752 C C . SER A 1 92 ? -0.329 -5.439 -6.119 1.00 98.44 92 SER A C 1
ATOM 754 O O . SER A 1 92 ? -1.140 -4.569 -5.801 1.00 98.44 92 SER A O 1
ATOM 756 N N . ILE A 1 93 ? 0.663 -5.242 -6.982 1.00 97.88 93 ILE A N 1
ATOM 757 C CA . ILE A 1 93 ? 0.793 -4.059 -7.831 1.00 97.88 93 ILE A CA 1
ATOM 758 C C . ILE A 1 93 ? 0.847 -4.532 -9.274 1.00 97.88 93 ILE A C 1
ATOM 760 O O . ILE A 1 93 ? 1.746 -5.298 -9.618 1.00 97.88 93 ILE A O 1
ATOM 764 N N . VAL A 1 94 ? -0.066 -4.050 -10.113 1.00 97.44 94 VAL A N 1
ATOM 765 C CA . VAL A 1 94 ? -0.070 -4.300 -11.559 1.00 97.44 94 VAL A CA 1
ATOM 766 C C . VAL A 1 94 ? 0.259 -3.003 -12.290 1.00 97.44 94 VAL A C 1
ATOM 768 O O . VAL A 1 94 ? -0.418 -1.994 -12.102 1.00 97.44 94 VAL A O 1
ATOM 771 N N . LEU A 1 95 ? 1.292 -3.035 -13.132 1.00 95.31 95 LEU A N 1
ATOM 772 C CA . LEU A 1 95 ? 1.660 -1.927 -14.010 1.00 95.31 95 LEU A CA 1
ATOM 773 C C . LEU A 1 95 ? 1.049 -2.169 -15.398 1.00 95.31 95 LEU A C 1
ATOM 775 O O . LEU A 1 95 ? 1.470 -3.113 -16.078 1.00 95.31 95 LEU A O 1
ATOM 779 N N . PRO A 1 96 ? 0.066 -1.363 -15.840 1.00 93.06 96 PRO A N 1
ATOM 780 C CA . PRO A 1 96 ? -0.563 -1.563 -17.140 1.00 93.06 96 PRO A CA 1
ATOM 781 C C . PRO A 1 96 ? 0.409 -1.285 -18.299 1.00 93.06 96 PRO A C 1
ATOM 783 O O . PRO A 1 96 ? 1.519 -0.768 -18.125 1.00 93.06 96 PRO A O 1
ATOM 786 N N . ASN A 1 97 ? 0.009 -1.653 -19.517 1.00 91.12 97 ASN A N 1
ATOM 787 C CA . ASN A 1 97 ? 0.858 -1.506 -20.705 1.00 91.12 97 ASN A CA 1
ATOM 788 C C . ASN A 1 97 ? 1.141 -0.047 -21.073 1.00 91.12 97 ASN A C 1
ATOM 790 O O . ASN A 1 97 ? 2.229 0.246 -21.560 1.00 91.12 97 ASN A O 1
ATOM 794 N N . ASN A 1 98 ? 0.202 0.854 -20.790 1.00 89.50 98 ASN A N 1
ATOM 795 C CA . ASN A 1 98 ? 0.352 2.293 -20.984 1.00 89.50 98 ASN A CA 1
ATOM 796 C C . ASN A 1 98 ? 1.074 2.996 -19.819 1.00 89.50 98 ASN A C 1
ATOM 798 O O . ASN A 1 98 ? 1.331 4.186 -19.925 1.00 89.50 98 ASN A O 1
ATOM 802 N N . TYR A 1 99 ? 1.449 2.314 -18.728 1.00 89.44 99 TYR A N 1
ATOM 803 C CA . TYR A 1 99 ? 2.277 2.919 -17.673 1.00 89.44 99 TYR A CA 1
ATOM 804 C C . TYR A 1 99 ? 3.624 3.405 -18.254 1.00 89.44 99 TYR A C 1
ATOM 806 O O . TYR A 1 99 ? 4.255 2.624 -18.973 1.00 89.44 99 TYR A O 1
ATOM 814 N N . PRO A 1 100 ? 4.127 4.620 -17.939 1.00 87.38 100 PRO A N 1
ATOM 815 C CA . PRO A 1 100 ? 3.663 5.578 -16.923 1.00 87.38 100 PRO A CA 1
ATOM 816 C C . PRO A 1 100 ? 2.803 6.740 -17.465 1.00 87.38 100 PRO A C 1
ATOM 818 O O . PRO A 1 100 ? 2.845 7.833 -16.901 1.00 87.38 100 PRO A O 1
ATOM 821 N N . SER A 1 101 ? 2.081 6.564 -18.574 1.00 84.25 101 SER A N 1
ATOM 822 C CA . SER A 1 101 ? 1.185 7.599 -19.116 1.00 84.25 101 SER A CA 1
ATOM 823 C C . SER A 1 101 ? 0.128 8.033 -18.093 1.00 84.25 101 SER A C 1
ATOM 825 O O . SER A 1 101 ? -0.173 7.305 -17.146 1.00 84.25 101 SER A O 1
ATOM 827 N N . ALA A 1 102 ? -0.457 9.219 -18.281 1.00 75.75 102 ALA A N 1
ATOM 828 C CA . ALA A 1 102 ? -1.393 9.829 -17.327 1.00 75.75 102 ALA A CA 1
ATOM 829 C C . ALA A 1 102 ? -2.635 8.963 -17.015 1.00 75.75 102 ALA A C 1
ATOM 831 O O . ALA A 1 102 ? -3.175 9.013 -15.909 1.00 75.75 102 ALA A O 1
ATOM 832 N N . ASP A 1 103 ? -3.070 8.153 -17.978 1.00 79.31 103 ASP A N 1
ATOM 833 C CA . ASP A 1 103 ? -4.171 7.191 -17.891 1.00 79.31 103 ASP A CA 1
ATOM 834 C C . ASP A 1 103 ? -3.714 5.773 -17.484 1.00 79.31 103 ASP A C 1
ATOM 836 O O . ASP A 1 103 ? -4.535 4.900 -17.213 1.00 79.31 103 ASP A O 1
ATOM 840 N N . GLY A 1 104 ? -2.405 5.531 -17.416 1.00 83.69 104 GLY A N 1
ATOM 841 C CA . GLY A 1 104 ? -1.792 4.236 -17.136 1.00 83.69 104 GLY A CA 1
ATOM 842 C C . GLY A 1 104 ? -1.334 4.076 -15.695 1.00 83.69 104 GLY A C 1
ATOM 843 O O . GLY A 1 104 ? -0.213 3.632 -15.474 1.00 83.69 104 GLY A O 1
ATOM 844 N N . ASN A 1 105 ? -2.155 4.449 -14.711 1.00 87.12 105 ASN A N 1
ATOM 845 C CA . ASN A 1 105 ? -1.765 4.396 -13.298 1.00 87.12 105 ASN A CA 1
ATOM 846 C C . ASN A 1 105 ? -1.547 2.951 -12.801 1.00 87.12 105 ASN A C 1
ATOM 848 O O . ASN A 1 105 ? -2.287 2.048 -13.200 1.00 87.12 105 ASN A O 1
ATOM 852 N N . PRO A 1 106 ? -0.574 2.708 -11.900 1.00 92.38 106 PRO A N 1
ATOM 853 C CA . PRO A 1 106 ? -0.433 1.408 -11.256 1.00 92.38 106 PRO A CA 1
ATOM 854 C C . PRO A 1 106 ? -1.691 1.043 -10.461 1.00 92.38 106 PRO A C 1
ATOM 856 O O . PRO A 1 106 ? -2.260 1.885 -9.764 1.00 92.38 106 PRO A O 1
ATOM 859 N N . ILE A 1 107 ? -2.088 -0.226 -10.521 1.00 94.44 107 ILE A N 1
ATOM 860 C CA . ILE A 1 107 ? -3.246 -0.750 -9.794 1.00 94.44 107 ILE A CA 1
ATOM 861 C C . ILE A 1 107 ? -2.751 -1.472 -8.546 1.00 94.44 107 ILE A C 1
ATOM 863 O O . ILE A 1 107 ? -1.943 -2.396 -8.642 1.00 94.44 107 ILE A O 1
ATOM 867 N N . PHE A 1 108 ? -3.256 -1.066 -7.385 1.00 97.25 108 PHE A N 1
ATOM 868 C CA . PHE A 1 108 ? -2.879 -1.604 -6.081 1.00 97.25 108 PHE A CA 1
ATOM 869 C C . PHE A 1 108 ? -4.053 -2.373 -5.476 1.00 97.25 108 PHE A C 1
ATOM 871 O O . PHE A 1 108 ? -5.170 -1.859 -5.390 1.00 97.25 108 PHE A O 1
ATOM 878 N N . THR A 1 109 ? -3.812 -3.613 -5.051 1.00 98.38 109 THR A N 1
ATOM 879 C CA . THR A 1 109 ? -4.861 -4.464 -4.472 1.00 98.38 109 THR A CA 1
ATOM 880 C C . THR A 1 109 ? -4.323 -5.311 -3.330 1.00 98.38 109 THR A C 1
ATOM 882 O O . THR A 1 109 ? -3.459 -6.168 -3.532 1.00 98.38 109 THR A O 1
ATOM 885 N N . PHE A 1 110 ? -4.849 -5.121 -2.124 1.00 98.62 110 PHE A N 1
ATOM 886 C CA . PHE A 1 110 ? -4.563 -6.003 -1.000 1.00 98.62 110 PHE A CA 1
ATOM 887 C C . PHE A 1 110 ? -5.189 -7.390 -1.189 1.00 98.62 110 PHE A C 1
ATOM 889 O O . PHE A 1 110 ? -6.321 -7.541 -1.637 1.00 98.62 110 PHE A O 1
ATOM 896 N N . ARG A 1 111 ? -4.420 -8.421 -0.833 1.00 97.62 111 ARG A N 1
ATOM 897 C CA . ARG A 1 111 ? -4.843 -9.832 -0.766 1.00 97.62 111 ARG A CA 1
ATOM 898 C C . ARG A 1 111 ? -5.180 -10.273 0.659 1.00 97.62 111 ARG A C 1
ATOM 900 O O . ARG A 1 111 ? -5.622 -11.393 0.872 1.00 97.62 111 ARG A O 1
ATOM 907 N N . THR A 1 112 ? -4.914 -9.405 1.625 1.00 97.56 112 THR A N 1
ATOM 908 C CA . THR A 1 112 ? -5.213 -9.566 3.047 1.00 97.56 112 THR A CA 1
ATOM 909 C C . THR A 1 112 ? -6.224 -8.512 3.456 1.00 97.56 112 THR A C 1
ATOM 911 O O . THR A 1 112 ? -6.223 -7.426 2.881 1.00 97.56 112 THR A O 1
ATOM 914 N N . ASP A 1 113 ? -7.017 -8.796 4.480 1.00 98.31 113 ASP A N 1
ATOM 915 C CA . ASP A 1 113 ? -7.943 -7.810 5.026 1.00 98.31 113 ASP A CA 1
ATOM 916 C C . ASP A 1 113 ? -7.181 -6.595 5.565 1.00 98.31 113 ASP A C 1
ATOM 918 O O . ASP A 1 113 ? -6.157 -6.727 6.243 1.00 98.31 113 ASP A O 1
ATOM 922 N N . VAL A 1 114 ? -7.670 -5.409 5.209 1.00 98.50 114 VAL A N 1
ATOM 923 C CA . VAL A 1 114 ? -7.189 -4.119 5.698 1.00 98.50 114 VAL A CA 1
ATOM 924 C C . VAL A 1 114 ? -8.413 -3.239 5.880 1.00 98.50 114 VAL A C 1
ATOM 926 O O . VAL A 1 114 ? -9.123 -2.949 4.921 1.00 98.50 114 VAL A O 1
ATOM 929 N N . TRP A 1 115 ? -8.661 -2.839 7.118 1.00 98.38 115 TRP A N 1
ATOM 930 C CA . TRP A 1 115 ? -9.695 -1.880 7.465 1.00 98.38 115 TRP A CA 1
ATOM 931 C C . TRP A 1 115 ? -9.040 -0.509 7.370 1.00 98.38 115 TRP A C 1
ATOM 933 O O . TRP A 1 115 ? -8.212 -0.183 8.211 1.00 98.38 115 TRP A O 1
ATOM 943 N N . HIS A 1 116 ? -9.286 0.232 6.289 1.00 97.94 116 HIS A N 1
ATOM 944 C CA . HIS A 1 116 ? -8.761 1.588 6.111 1.00 97.94 116 HIS A CA 1
ATOM 945 C C . HIS A 1 116 ? -9.643 2.407 5.147 1.00 97.94 116 HIS A C 1
ATOM 947 O O . HIS A 1 116 ? -10.036 1.867 4.118 1.00 97.94 116 HIS A O 1
ATOM 953 N N . PRO A 1 117 ? -9.900 3.711 5.375 1.00 97.00 117 PRO A N 1
ATOM 954 C CA . PRO A 1 117 ? -10.801 4.505 4.523 1.00 97.00 117 PRO A CA 1
ATOM 955 C C . PRO A 1 117 ? -10.394 4.591 3.044 1.00 97.00 117 PRO A C 1
ATOM 957 O O . PRO A 1 117 ? -11.233 4.732 2.163 1.00 97.00 117 PRO A O 1
ATOM 960 N N . ASN A 1 118 ? -9.094 4.501 2.750 1.00 96.25 118 ASN A N 1
ATOM 961 C CA . ASN A 1 118 ? -8.559 4.491 1.379 1.00 96.25 118 ASN A CA 1
ATOM 962 C C . ASN A 1 118 ? -8.432 3.086 0.757 1.00 96.25 118 ASN A C 1
ATOM 964 O O . ASN A 1 118 ? -7.827 2.955 -0.308 1.00 96.25 118 ASN A O 1
ATOM 968 N N . ILE A 1 119 ? -8.931 2.039 1.423 1.00 97.75 119 ILE A N 1
ATOM 969 C CA . ILE A 1 119 ? -8.822 0.649 0.972 1.00 97.75 119 ILE A CA 1
ATOM 970 C C . ILE A 1 119 ? -10.189 -0.015 1.082 1.00 97.75 119 ILE A C 1
ATOM 972 O O . ILE A 1 119 ? -10.750 -0.124 2.167 1.00 97.75 119 ILE A O 1
ATOM 976 N N . ARG A 1 120 ? -10.711 -0.511 -0.039 1.00 97.94 120 ARG A N 1
ATOM 977 C CA . ARG A 1 120 ? -12.007 -1.189 -0.060 1.00 97.94 120 ARG A CA 1
ATOM 978 C C . ARG A 1 120 ? -11.969 -2.446 0.812 1.00 97.94 120 ARG A C 1
ATOM 980 O O . ARG A 1 120 ? -11.209 -3.368 0.519 1.00 97.94 120 ARG A O 1
ATOM 987 N N . TYR A 1 121 ? -12.813 -2.542 1.832 1.00 97.88 121 TYR A N 1
ATOM 988 C CA . TYR A 1 121 ? -12.808 -3.681 2.752 1.00 97.88 121 TYR A CA 1
ATOM 989 C C . TYR A 1 121 ? -13.651 -4.867 2.258 1.00 97.88 121 TYR A C 1
ATOM 991 O O . TYR A 1 121 ? -13.336 -6.027 2.539 1.00 97.88 121 TYR A O 1
ATOM 999 N N . SER A 1 122 ? -14.716 -4.602 1.496 1.00 96.19 122 SER A N 1
ATOM 1000 C CA . SER A 1 122 ? -15.704 -5.612 1.092 1.00 96.19 122 SER A CA 1
ATOM 1001 C C . SER A 1 122 ? -16.182 -5.459 -0.362 1.00 96.19 122 SER A C 1
ATOM 1003 O O . SER A 1 122 ? -15.855 -4.490 -1.046 1.00 96.19 122 SER A O 1
ATOM 1005 N N . GLY A 1 123 ? -16.940 -6.447 -0.850 1.00 96.19 123 GLY A N 1
ATOM 1006 C CA . GLY A 1 123 ? -17.513 -6.456 -2.201 1.00 96.19 123 GLY A CA 1
ATOM 1007 C C . GLY A 1 123 ? -16.522 -6.806 -3.319 1.00 96.19 123 GLY A C 1
ATOM 1008 O O . GLY A 1 123 ? -15.393 -7.230 -3.071 1.00 96.19 123 GLY A O 1
ATOM 1009 N N . SER A 1 124 ? -16.949 -6.627 -4.573 1.00 95.38 124 SER A N 1
ATOM 1010 C CA . SER A 1 124 ? -16.189 -7.042 -5.768 1.00 95.38 124 SER A CA 1
ATOM 1011 C C . SER A 1 124 ? -14.863 -6.302 -5.966 1.00 95.38 124 SER A C 1
ATOM 1013 O O . SER A 1 124 ? -13.981 -6.802 -6.658 1.00 95.38 124 SER A O 1
ATOM 1015 N N . PHE A 1 125 ? -14.704 -5.134 -5.339 1.00 94.94 125 PHE A N 1
ATOM 1016 C CA . PHE A 1 125 ? -13.480 -4.330 -5.384 1.00 94.94 125 PHE A CA 1
ATOM 1017 C C . PHE A 1 125 ? -12.626 -4.473 -4.117 1.00 94.94 125 PHE A C 1
ATOM 1019 O O . PHE A 1 125 ? -11.731 -3.661 -3.894 1.00 94.94 125 PHE A O 1
ATOM 1026 N N . LYS A 1 126 ? -12.892 -5.478 -3.267 1.00 97.88 126 LYS A N 1
ATOM 1027 C CA . LYS A 1 126 ? -12.149 -5.707 -2.020 1.00 97.88 126 LYS A CA 1
ATOM 1028 C C . LYS A 1 126 ? -10.633 -5.661 -2.242 1.00 97.88 126 LYS A C 1
ATOM 1030 O O . LYS A 1 126 ? -10.086 -6.298 -3.140 1.00 97.88 126 LYS A O 1
ATOM 1035 N N . GLY A 1 127 ? -9.962 -4.909 -1.379 1.00 98.06 127 GLY A N 1
ATOM 1036 C CA . GLY A 1 127 ? -8.528 -4.672 -1.382 1.00 98.06 127 GLY A CA 1
ATOM 1037 C C . GLY A 1 127 ? -8.071 -3.543 -2.304 1.00 98.06 127 GLY A C 1
ATOM 1038 O O . GLY A 1 127 ? -6.901 -3.174 -2.211 1.00 98.06 127 GLY A O 1
ATOM 1039 N N . HIS A 1 128 ? -8.927 -2.995 -3.176 1.00 97.56 128 HIS A N 1
ATOM 1040 C CA . HIS A 1 128 ? -8.573 -1.864 -4.038 1.00 97.56 128 HIS A CA 1
ATOM 1041 C C . HIS A 1 128 ? -8.094 -0.671 -3.202 1.00 97.56 128 HIS A C 1
ATOM 1043 O O . HIS A 1 128 ? -8.733 -0.315 -2.212 1.00 97.56 128 HIS A O 1
ATOM 1049 N N . VAL A 1 129 ? -6.967 -0.071 -3.594 1.00 95.94 129 VAL A N 1
ATOM 1050 C CA . VAL A 1 129 ? -6.354 1.056 -2.881 1.00 95.94 129 VAL A CA 1
ATOM 1051 C C . VAL A 1 129 ? -6.492 2.330 -3.705 1.00 95.94 129 VAL A C 1
ATOM 1053 O O . VAL A 1 129 ? -5.919 2.444 -4.789 1.00 95.94 129 VAL A O 1
ATOM 1056 N N . CYS A 1 130 ? -7.173 3.330 -3.151 1.00 91.56 130 CYS A N 1
ATOM 1057 C CA . CYS A 1 130 ? -7.199 4.671 -3.720 1.00 91.56 130 CYS A CA 1
ATOM 1058 C C . CYS A 1 130 ? -6.020 5.488 -3.179 1.00 91.56 130 CYS A C 1
ATOM 1060 O O . CYS A 1 130 ? -5.965 5.814 -1.995 1.00 91.56 130 CYS A O 1
ATOM 1062 N N . LEU A 1 131 ? -5.065 5.838 -4.043 1.00 82.38 131 LEU A N 1
ATOM 1063 C CA . LEU A 1 131 ? -3.860 6.583 -3.648 1.00 82.38 131 LEU A CA 1
ATOM 1064 C C . LEU A 1 131 ? -3.982 8.111 -3.784 1.00 82.38 131 LEU A C 1
ATOM 1066 O O . LEU A 1 131 ? -2.977 8.805 -3.642 1.00 82.38 131 LEU A O 1
ATOM 1070 N N . THR A 1 132 ? -5.180 8.643 -4.054 1.00 67.31 132 THR A N 1
ATOM 1071 C CA . THR A 1 132 ? -5.415 10.077 -4.338 1.00 67.31 132 THR A CA 1
ATOM 1072 C C . THR A 1 132 ? -4.380 10.631 -5.336 1.00 67.31 132 THR A C 1
ATOM 1074 O O . THR A 1 132 ? -3.760 11.671 -5.130 1.00 67.31 132 THR A O 1
ATOM 1077 N N . ILE A 1 133 ? -4.137 9.890 -6.427 1.00 60.22 133 ILE A N 1
ATOM 1078 C CA . ILE A 1 133 ? -3.015 10.125 -7.362 1.00 60.22 133 ILE A CA 1
ATOM 1079 C C . ILE A 1 133 ? -3.126 11.481 -8.080 1.00 60.22 133 ILE A C 1
ATOM 1081 O O . ILE A 1 133 ? -2.105 12.051 -8.464 1.00 60.22 133 ILE A O 1
ATOM 1085 N N . LYS A 1 134 ? -4.340 12.041 -8.205 1.00 55.22 134 LYS A N 1
ATOM 1086 C CA . LYS A 1 134 ? -4.581 13.335 -8.869 1.00 55.22 134 LYS A CA 1
ATOM 1087 C C . LYS A 1 134 ? -3.752 14.489 -8.283 1.00 55.22 134 LYS A C 1
ATOM 1089 O O . LYS A 1 134 ? -3.424 15.403 -9.026 1.00 55.22 134 LYS A O 1
ATOM 1094 N N . GLU A 1 135 ? -3.364 14.423 -7.008 1.00 49.50 135 GLU A N 1
ATOM 1095 C CA . GLU A 1 135 ? -2.531 15.446 -6.350 1.00 49.50 135 GLU A CA 1
ATOM 1096 C C . GLU A 1 135 ? -1.023 15.134 -6.383 1.00 49.50 135 GLU A C 1
ATOM 1098 O O . GLU A 1 135 ? -0.201 16.032 -6.242 1.00 49.50 135 GLU A O 1
ATOM 1103 N N . MET A 1 136 ? -0.637 13.869 -6.586 1.00 55.50 136 MET A N 1
ATOM 1104 C CA . MET A 1 136 ? 0.769 13.427 -6.578 1.00 55.50 136 MET A CA 1
ATOM 1105 C C . MET A 1 136 ? 1.449 13.582 -7.953 1.00 55.50 136 MET A C 1
ATOM 1107 O O . MET A 1 136 ? 2.678 13.618 -8.036 1.00 55.50 136 MET A O 1
ATOM 1111 N N . GLY A 1 137 ? 0.655 13.674 -9.029 1.00 52.50 137 GLY A N 1
ATOM 1112 C CA . GLY A 1 137 ? 1.121 13.793 -10.413 1.00 52.50 137 GLY A CA 1
ATOM 1113 C C . GLY A 1 137 ? 1.819 12.534 -10.960 1.00 52.50 137 GLY A C 1
ATOM 1114 O O . GLY A 1 137 ? 2.154 11.602 -10.232 1.00 52.50 137 GLY A O 1
ATOM 1115 N N . VAL A 1 138 ? 2.107 12.532 -12.269 1.00 58.72 138 VAL A N 1
ATOM 1116 C CA . VAL A 1 138 ? 2.841 11.474 -13.021 1.00 58.72 138 VAL A CA 1
ATOM 1117 C C . VAL A 1 138 ? 4.284 11.241 -12.496 1.00 58.72 138 VAL A C 1
ATOM 1119 O O . VAL A 1 138 ? 5.006 10.327 -12.914 1.00 58.72 138 VAL A O 1
ATOM 1122 N N . LEU A 1 139 ? 4.720 12.076 -11.550 1.00 65.06 139 LEU A N 1
ATOM 1123 C CA . LEU A 1 139 ? 6.075 12.132 -11.010 1.00 65.06 139 LEU A CA 1
ATOM 1124 C C . LEU A 1 139 ? 6.320 11.174 -9.839 1.00 65.06 139 LEU A C 1
ATOM 1126 O O . LEU A 1 139 ? 7.479 10.873 -9.560 1.00 65.06 139 LEU A O 1
ATOM 1130 N N . ALA A 1 140 ? 5.277 10.672 -9.169 1.00 82.50 140 ALA A N 1
ATOM 1131 C CA . ALA A 1 140 ? 5.459 9.742 -8.057 1.00 82.50 140 ALA A CA 1
ATOM 1132 C C . ALA A 1 140 ? 6.073 8.418 -8.539 1.00 82.50 140 ALA A C 1
ATOM 1134 O O . ALA A 1 140 ? 5.553 7.779 -9.459 1.00 82.50 140 ALA A O 1
ATOM 1135 N N . SER A 1 141 ? 7.173 7.996 -7.909 1.00 89.75 141 SER A N 1
ATOM 1136 C CA . SER A 1 141 ? 7.781 6.696 -8.201 1.00 89.75 141 SER A CA 1
ATOM 1137 C C . SER A 1 141 ? 7.001 5.558 -7.539 1.00 89.75 141 SER A C 1
ATOM 1139 O O . SER A 1 141 ? 6.357 5.752 -6.503 1.00 89.75 141 SER A O 1
ATOM 1141 N N . LEU A 1 142 ? 7.121 4.330 -8.055 1.00 93.00 142 LEU A N 1
ATOM 1142 C CA . LEU A 1 142 ? 6.596 3.136 -7.380 1.00 93.00 142 LEU A CA 1
ATOM 1143 C C . LEU A 1 142 ? 7.062 3.025 -5.921 1.00 93.00 142 LEU A C 1
ATOM 1145 O O . LEU A 1 142 ? 6.283 2.647 -5.047 1.00 93.00 142 LEU A O 1
ATOM 1149 N N . LYS A 1 143 ? 8.317 3.392 -5.640 1.00 95.50 143 LYS A N 1
ATOM 1150 C CA . LYS A 1 143 ? 8.877 3.434 -4.283 1.00 95.50 143 LYS A CA 1
ATOM 1151 C C . LYS A 1 143 ? 8.094 4.403 -3.388 1.00 95.50 143 LYS A C 1
ATOM 1153 O O . LYS A 1 143 ? 7.778 4.049 -2.253 1.00 95.50 143 LYS A O 1
ATOM 1158 N N . ASP A 1 144 ? 7.757 5.591 -3.884 1.00 93.44 144 ASP A N 1
ATOM 1159 C CA . ASP A 1 144 ? 7.002 6.589 -3.114 1.00 93.44 144 ASP A CA 1
ATOM 1160 C C . ASP A 1 144 ? 5.566 6.116 -2.846 1.00 93.44 144 ASP A C 1
ATOM 1162 O O . ASP A 1 144 ? 5.062 6.263 -1.732 1.00 93.44 144 ASP A O 1
ATOM 1166 N N . LEU A 1 145 ? 4.931 5.467 -3.828 1.00 93.69 145 LEU A N 1
ATOM 1167 C CA . LEU A 1 145 ? 3.594 4.886 -3.666 1.00 93.69 145 LEU A CA 1
ATOM 1168 C C . LEU A 1 145 ? 3.593 3.738 -2.642 1.00 93.69 145 LEU A C 1
ATOM 1170 O O . LEU A 1 145 ? 2.730 3.691 -1.768 1.00 93.69 145 LEU A O 1
ATOM 1174 N N . VAL A 1 146 ? 4.600 2.858 -2.676 1.00 96.81 146 VAL A N 1
ATOM 1175 C CA . VAL A 1 146 ? 4.782 1.779 -1.686 1.00 96.81 146 VAL A CA 1
ATOM 1176 C C . VAL A 1 146 ? 4.959 2.331 -0.268 1.00 96.81 146 VAL A C 1
ATOM 1178 O O . VAL A 1 146 ? 4.397 1.766 0.674 1.00 96.81 146 VAL A O 1
ATOM 1181 N N . LEU A 1 147 ? 5.702 3.430 -0.102 1.00 96.00 147 LEU A N 1
ATOM 1182 C CA . LEU A 1 147 ? 5.871 4.109 1.188 1.00 96.00 147 LEU A CA 1
ATOM 1183 C C . LEU A 1 147 ? 4.587 4.810 1.649 1.00 96.00 147 LEU A C 1
ATOM 1185 O O . LEU A 1 147 ? 4.277 4.802 2.839 1.00 96.00 147 LEU A O 1
ATOM 1189 N N . ARG A 1 148 ? 3.805 5.377 0.726 1.00 94.38 148 ARG A N 1
ATOM 1190 C CA . ARG A 1 148 ? 2.492 5.954 1.046 1.00 94.38 148 ARG A CA 1
ATOM 1191 C C . ARG A 1 148 ? 1.539 4.894 1.595 1.00 94.38 148 ARG A C 1
ATOM 1193 O O . ARG A 1 148 ? 0.911 5.124 2.622 1.00 94.38 148 ARG A O 1
ATOM 1200 N N . VAL A 1 149 ? 1.497 3.713 0.981 1.00 96.75 149 VAL A N 1
ATOM 1201 C CA . VAL A 1 149 ? 0.707 2.582 1.495 1.00 96.75 149 VAL A CA 1
ATOM 1202 C C . VAL A 1 149 ? 1.177 2.143 2.887 1.00 96.75 149 VAL A C 1
ATOM 1204 O O . VAL A 1 149 ? 0.346 1.829 3.734 1.00 96.75 149 VAL A O 1
ATOM 1207 N N . GLU A 1 150 ? 2.484 2.166 3.182 1.00 97.00 150 GLU A N 1
ATOM 1208 C CA . GLU A 1 150 ? 2.972 1.899 4.547 1.00 97.00 150 GLU A CA 1
ATOM 1209 C C . GLU A 1 150 ? 2.368 2.888 5.563 1.00 97.00 150 GLU A C 1
ATOM 1211 O O . GLU A 1 150 ? 1.985 2.482 6.662 1.00 97.00 150 GLU A O 1
ATOM 1216 N N . ARG A 1 151 ? 2.246 4.172 5.196 1.00 95.75 151 ARG A N 1
ATOM 1217 C CA . ARG A 1 151 ? 1.617 5.199 6.044 1.00 95.75 151 ARG A CA 1
ATOM 1218 C C . ARG A 1 151 ? 0.121 4.958 6.237 1.00 95.75 151 ARG A C 1
ATOM 1220 O O . ARG A 1 151 ? -0.355 5.150 7.353 1.00 95.75 151 ARG A O 1
ATOM 1227 N N . TYR A 1 152 ? -0.585 4.497 5.200 1.00 96.31 152 TYR A N 1
ATOM 1228 C CA . TYR A 1 152 ? -1.991 4.076 5.307 1.00 96.31 152 TYR A CA 1
ATOM 1229 C C . TYR A 1 152 ? -2.141 2.934 6.314 1.00 96.31 152 TYR A C 1
ATOM 1231 O O . TYR A 1 152 ? -2.897 3.040 7.273 1.00 96.31 152 TYR A O 1
ATOM 1239 N N . LEU A 1 153 ? -1.335 1.874 6.193 1.00 97.75 153 LEU A N 1
ATOM 1240 C CA . LEU A 1 153 ? -1.387 0.747 7.132 1.00 97.75 153 LEU A CA 1
ATOM 1241 C C . LEU A 1 153 ? -1.136 1.176 8.587 1.00 97.75 153 LEU A C 1
ATOM 1243 O O . LEU A 1 153 ? -1.745 0.635 9.507 1.00 97.75 153 LEU A O 1
ATOM 1247 N N . LYS A 1 154 ? -0.271 2.167 8.812 1.00 96.69 154 LYS A N 1
ATOM 1248 C CA . LYS A 1 154 ? 0.010 2.713 10.149 1.00 96.69 154 LYS A CA 1
ATOM 1249 C C . LYS A 1 154 ? -0.993 3.778 10.609 1.00 96.69 154 LYS A C 1
ATOM 1251 O O . LYS A 1 154 ? -0.761 4.374 11.659 1.00 96.69 154 LYS A O 1
ATOM 1256 N N . TYR A 1 155 ? -2.042 4.049 9.828 1.00 95.81 155 TYR A N 1
ATOM 1257 C CA . TYR A 1 155 ? -3.018 5.110 10.090 1.00 95.81 155 TYR A CA 1
ATOM 1258 C C . TYR A 1 155 ? -2.381 6.505 10.267 1.00 95.81 155 TYR A C 1
ATOM 1260 O O . TYR A 1 155 ? -2.925 7.386 10.919 1.00 95.81 155 TYR A O 1
ATOM 1268 N N . GLN A 1 156 ? -1.212 6.732 9.659 1.00 94.31 156 GLN A N 1
ATOM 1269 C CA . GLN A 1 156 ? -0.494 8.020 9.670 1.00 94.31 156 GLN A CA 1
ATOM 1270 C C . GLN A 1 156 ? -0.995 8.987 8.589 1.00 94.31 156 GLN A C 1
ATOM 1272 O O . GLN A 1 156 ? -0.491 10.103 8.448 1.00 94.31 156 GLN A O 1
ATOM 1277 N N . MET A 1 157 ? -1.891 8.507 7.731 1.00 91.25 157 MET A N 1
ATOM 1278 C CA . MET A 1 157 ? -2.517 9.252 6.654 1.00 91.25 157 MET A CA 1
ATOM 1279 C C . MET A 1 157 ? -3.757 8.478 6.218 1.00 91.25 157 MET A C 1
ATOM 1281 O O . MET A 1 157 ? -3.635 7.304 5.889 1.00 91.25 157 MET A O 1
ATOM 1285 N N . TYR A 1 158 ? -4.915 9.124 6.188 1.00 92.56 158 TYR A N 1
ATOM 1286 C CA . TYR A 1 158 ? -6.152 8.554 5.661 1.00 92.56 158 TYR A CA 1
ATOM 1287 C C . TYR A 1 158 ? -7.125 9.669 5.284 1.00 92.56 158 TYR A C 1
ATOM 1289 O O . TYR A 1 158 ? -6.987 10.802 5.741 1.00 92.56 158 TYR A O 1
ATOM 1297 N N . HIS A 1 159 ? -8.105 9.344 4.445 1.00 90.69 159 HIS A N 1
ATOM 1298 C CA . HIS A 1 159 ? -9.212 10.236 4.109 1.00 90.69 159 HIS A CA 1
ATOM 1299 C C . HIS A 1 159 ? -10.518 9.645 4.629 1.00 90.69 159 HIS A C 1
ATOM 1301 O O . HIS A 1 159 ? -11.072 8.762 3.988 1.00 90.69 159 HIS A O 1
ATOM 1307 N N . ALA A 1 160 ? -10.974 10.083 5.804 1.00 93.94 160 ALA A N 1
ATOM 1308 C CA . ALA A 1 160 ? -12.233 9.627 6.411 1.00 93.94 160 ALA A CA 1
ATOM 1309 C C . ALA A 1 160 ? -13.385 10.639 6.255 1.00 93.94 160 ALA A C 1
ATOM 1311 O O . ALA A 1 160 ? -14.535 10.342 6.585 1.00 93.94 160 ALA A O 1
ATOM 1312 N N . GLN A 1 161 ? -13.088 11.843 5.759 1.00 92.56 161 GLN A N 1
ATOM 1313 C CA . GLN A 1 161 ? -14.088 12.887 5.576 1.00 92.56 161 GLN A CA 1
ATOM 1314 C C . GLN A 1 161 ? -15.007 12.541 4.409 1.00 92.56 161 GLN A C 1
ATOM 1316 O O . GLN A 1 161 ? -14.547 12.167 3.333 1.00 92.56 161 GLN A O 1
ATOM 1321 N N . ASN A 1 162 ? -16.316 12.699 4.610 1.00 91.00 162 ASN A N 1
ATOM 1322 C CA . ASN A 1 162 ? -17.320 12.428 3.582 1.00 91.00 162 ASN A CA 1
ATOM 1323 C C . ASN A 1 162 ? -17.443 13.592 2.581 1.00 91.00 162 ASN A C 1
ATOM 1325 O O . ASN A 1 162 ? -18.516 14.156 2.372 1.00 91.00 162 ASN A O 1
ATOM 1329 N N . THR A 1 163 ? -16.317 13.999 2.004 1.00 90.19 163 THR A N 1
ATOM 1330 C CA . THR A 1 163 ? -16.209 15.111 1.059 1.00 90.19 163 THR A CA 1
ATOM 1331 C C . THR A 1 163 ? -15.359 14.698 -0.132 1.00 90.19 163 THR A C 1
ATOM 1333 O O . THR A 1 163 ? -14.512 13.813 -0.025 1.00 90.19 163 THR A O 1
ATOM 1336 N N . TYR A 1 164 ? -15.605 15.323 -1.287 1.00 85.12 164 TYR A N 1
ATOM 1337 C CA . TYR A 1 164 ? -14.877 15.009 -2.513 1.00 85.12 164 TYR A CA 1
ATOM 1338 C C . TYR A 1 164 ? -13.367 15.329 -2.382 1.00 85.12 164 TYR A C 1
ATOM 1340 O O . TYR A 1 164 ? -13.038 16.423 -1.921 1.00 85.12 164 TYR A O 1
ATOM 1348 N N . PRO A 1 165 ? -12.454 14.449 -2.850 1.00 86.25 165 PRO A N 1
ATOM 1349 C CA . PRO A 1 165 ? -12.728 13.099 -3.352 1.00 86.25 165 PRO A CA 1
ATOM 1350 C C . PRO A 1 165 ? -13.179 12.179 -2.212 1.00 86.25 165 PRO A C 1
ATOM 1352 O O . PRO A 1 165 ? -12.486 12.086 -1.213 1.00 86.25 165 PRO A O 1
ATOM 1355 N N . TYR A 1 166 ? -14.319 11.499 -2.361 1.00 89.94 166 TYR A N 1
ATOM 1356 C CA . TYR A 1 166 ? -14.891 10.651 -1.306 1.00 89.94 166 TYR A CA 1
ATOM 1357 C C . TYR A 1 166 ? -13.931 9.519 -0.889 1.00 89.94 166 TYR A C 1
ATOM 1359 O O . TYR A 1 166 ? -13.094 9.106 -1.703 1.00 89.94 166 TYR A O 1
ATOM 1367 N N . PRO A 1 167 ? -14.024 9.007 0.357 1.00 93.62 167 PRO A N 1
ATOM 1368 C CA . PRO A 1 167 ? -13.239 7.854 0.788 1.00 93.62 167 PRO A CA 1
ATOM 1369 C C . PRO A 1 167 ? -13.472 6.664 -0.142 1.00 93.62 167 PRO A C 1
ATOM 1371 O O . PRO A 1 167 ? -14.546 6.504 -0.723 1.00 93.62 167 PRO A O 1
ATO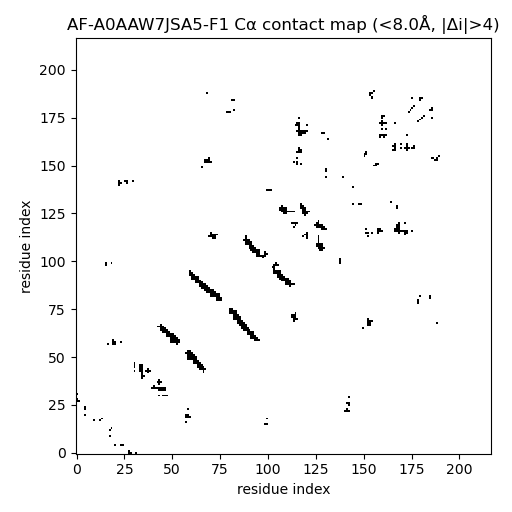M 1374 N N . GLU A 1 168 ? -12.462 5.803 -0.258 1.00 95.19 168 GLU A N 1
ATOM 1375 C CA . GLU A 1 168 ? -12.636 4.552 -0.990 1.00 95.19 168 GLU A CA 1
ATOM 1376 C C . GLU A 1 168 ? -13.696 3.708 -0.282 1.00 95.19 168 GLU A C 1
ATOM 1378 O O . GLU A 1 168 ? -14.642 3.278 -0.922 1.00 95.19 168 GLU A O 1
ATOM 1383 N N . ASP A 1 169 ? -13.604 3.523 1.034 1.00 96.94 169 ASP A N 1
ATOM 1384 C CA . ASP A 1 169 ? -14.578 2.757 1.809 1.00 96.94 169 ASP A CA 1
ATOM 1385 C C . ASP A 1 169 ? -15.337 3.644 2.803 1.00 96.94 169 ASP A C 1
ATOM 1387 O O . ASP A 1 169 ? -14.798 4.071 3.826 1.00 96.94 169 ASP A O 1
ATOM 1391 N N . GLN A 1 170 ? -16.605 3.918 2.485 1.00 96.50 170 GLN A N 1
ATOM 1392 C CA . GLN A 1 170 ? -17.468 4.794 3.274 1.00 96.50 170 GLN A CA 1
ATOM 1393 C C . GLN A 1 170 ? -17.756 4.239 4.674 1.00 96.50 170 GLN A C 1
ATOM 1395 O O . GLN A 1 170 ? -17.734 5.000 5.637 1.00 96.50 170 GLN A O 1
ATOM 1400 N N . ASN A 1 171 ? -17.975 2.926 4.799 1.00 96.69 171 ASN A N 1
ATOM 1401 C CA . ASN A 1 171 ? -18.300 2.291 6.079 1.00 96.69 171 ASN A CA 1
ATOM 1402 C C . ASN A 1 171 ? -17.094 2.333 7.020 1.00 96.69 171 ASN A C 1
ATOM 1404 O O . ASN A 1 171 ? -17.224 2.578 8.218 1.00 96.69 171 ASN A O 1
ATOM 1408 N N . VAL A 1 172 ? -15.896 2.115 6.473 1.00 98.00 172 VAL A N 1
ATOM 1409 C CA . VAL A 1 172 ? -14.666 2.256 7.253 1.00 98.00 172 VAL A CA 1
ATOM 1410 C C . VAL A 1 172 ? -14.421 3.718 7.625 1.00 98.00 172 VAL A C 1
ATOM 1412 O O . VAL A 1 172 ? -14.021 3.996 8.751 1.00 98.00 172 VAL A O 1
ATOM 1415 N N . ALA A 1 173 ? -14.657 4.658 6.706 1.00 97.75 173 ALA A N 1
ATOM 1416 C CA . ALA A 1 173 ? -14.523 6.090 6.973 1.00 97.75 173 ALA A CA 1
ATOM 1417 C C . ALA A 1 173 ? -15.472 6.572 8.083 1.00 97.75 173 ALA A C 1
ATOM 1419 O O . ALA A 1 173 ? -15.069 7.356 8.939 1.00 97.75 173 ALA A O 1
ATOM 1420 N N . GLU A 1 174 ? -16.709 6.081 8.091 1.00 97.75 174 GLU A N 1
ATOM 1421 C CA . GLU A 1 174 ? -17.683 6.305 9.159 1.00 97.75 174 GLU A CA 1
ATOM 1422 C C . GLU A 1 174 ? -17.192 5.751 10.496 1.00 97.75 174 GLU A C 1
ATOM 1424 O O . GLU A 1 174 ? -17.075 6.517 11.449 1.00 97.75 174 GLU A O 1
ATOM 1429 N N . TRP A 1 175 ? -16.768 4.481 10.539 1.00 98.12 175 TRP A N 1
ATOM 1430 C CA . TRP A 1 175 ? -16.180 3.895 11.748 1.00 98.12 175 TRP A CA 1
ATOM 1431 C C . TRP A 1 175 ? -14.993 4.716 12.261 1.00 98.12 175 TRP A C 1
ATOM 1433 O O . TRP A 1 175 ? -14.877 4.937 13.461 1.00 98.12 175 TRP A O 1
ATOM 1443 N N . VAL A 1 176 ? -14.117 5.207 11.376 1.00 97.94 176 VAL A N 1
ATOM 1444 C CA . VAL A 1 176 ? -12.985 6.053 11.783 1.00 97.94 176 VAL A CA 1
ATOM 1445 C C . VAL A 1 176 ? -13.471 7.322 12.480 1.00 97.94 176 VAL A C 1
ATOM 1447 O O . VAL A 1 176 ? -12.983 7.609 13.567 1.00 97.94 176 VAL A O 1
ATOM 1450 N N . ARG A 1 177 ? -14.438 8.045 11.907 1.00 97.75 177 ARG A N 1
ATOM 1451 C CA . ARG A 1 177 ? -14.945 9.304 12.481 1.00 97.75 177 ARG A CA 1
ATOM 1452 C C . ARG A 1 177 ? -15.726 9.103 13.780 1.00 97.75 177 ARG A C 1
ATOM 1454 O O . ARG A 1 177 ? -15.654 9.939 14.673 1.00 97.75 177 ARG A O 1
ATOM 1461 N N . GLU A 1 178 ? -16.512 8.035 13.865 1.00 97.69 178 GLU A N 1
ATOM 1462 C CA . GLU A 1 178 ? -17.533 7.877 14.911 1.00 97.69 178 GLU A CA 1
ATOM 1463 C C . GLU A 1 178 ? -17.075 6.983 16.063 1.00 97.69 178 GLU A C 1
ATOM 1465 O O . GLU A 1 178 ? -17.543 7.128 17.190 1.00 97.69 178 GLU A O 1
ATOM 1470 N N . GLU A 1 179 ? -16.120 6.089 15.807 1.00 97.81 179 GLU A N 1
ATOM 1471 C CA . GLU A 1 179 ? -15.663 5.096 16.778 1.00 97.81 179 GLU A CA 1
ATOM 1472 C C . GLU A 1 179 ? -14.135 5.130 16.933 1.00 97.81 179 GLU A C 1
ATOM 1474 O O . GLU A 1 179 ? -13.625 5.206 18.049 1.00 97.81 179 GLU A O 1
ATOM 1479 N N . GLY A 1 180 ? -13.382 5.135 15.831 1.00 97.25 180 GLY A N 1
ATOM 1480 C CA . GLY A 1 180 ? -11.923 5.042 15.832 1.00 97.25 180 GLY A CA 1
ATOM 1481 C C . GLY A 1 180 ? -11.209 6.263 16.422 1.00 97.25 180 GLY A C 1
ATOM 1482 O O . GLY A 1 180 ? -10.346 6.112 17.289 1.00 97.25 180 GLY A O 1
ATOM 1483 N N . GLU A 1 181 ? -11.547 7.465 15.953 1.00 96.44 181 GLU A N 1
ATOM 1484 C CA . GLU A 1 181 ? -10.987 8.736 16.427 1.00 96.44 181 GLU A CA 1
ATOM 1485 C C . GLU A 1 181 ? -11.416 9.043 17.875 1.00 96.44 181 GLU A C 1
ATOM 1487 O O . GLU A 1 181 ? -10.520 9.260 18.697 1.00 96.44 181 GLU A O 1
ATOM 1492 N N . PRO A 1 182 ? -12.715 8.974 18.257 1.00 97.44 182 PRO A N 1
ATOM 1493 C CA . PRO A 1 182 ? -13.145 9.279 19.626 1.00 97.44 182 PRO A CA 1
ATOM 1494 C C . PRO A 1 182 ? -12.552 8.353 20.693 1.00 97.44 182 PRO A C 1
ATOM 1496 O O . PRO A 1 182 ? -12.299 8.791 21.813 1.00 97.44 182 PRO A O 1
ATOM 1499 N N . ASN A 1 183 ? -12.288 7.087 20.348 1.00 96.56 183 ASN A N 1
ATOM 1500 C CA . ASN A 1 183 ? -11.692 6.105 21.261 1.00 96.56 183 ASN A CA 1
ATOM 1501 C C . ASN A 1 183 ? -10.162 5.997 21.125 1.00 96.56 183 ASN A C 1
ATOM 1503 O O . ASN A 1 183 ? -9.545 5.112 21.719 1.00 96.56 183 ASN A O 1
ATOM 1507 N N . ASN A 1 184 ? -9.526 6.881 20.346 1.00 95.88 184 ASN A N 1
ATOM 1508 C CA . ASN A 1 184 ? -8.078 6.906 20.118 1.00 95.88 184 ASN A CA 1
ATOM 1509 C C . ASN A 1 184 ? -7.496 5.601 19.517 1.00 95.88 184 ASN A C 1
ATOM 1511 O O . ASN A 1 184 ? -6.300 5.320 19.608 1.00 95.88 184 ASN A O 1
ATOM 1515 N N . TRP A 1 185 ? -8.329 4.796 18.862 1.00 96.06 185 TRP A N 1
ATOM 1516 C CA . TRP A 1 185 ? -7.965 3.489 18.310 1.00 96.06 185 TRP A CA 1
ATOM 1517 C C . TRP A 1 185 ? -7.188 3.554 17.001 1.00 96.06 185 TRP A C 1
ATOM 1519 O O . TRP A 1 185 ? -6.575 2.563 16.609 1.00 96.06 185 TRP A O 1
ATOM 1529 N N . VAL A 1 186 ? -7.179 4.709 16.336 1.00 95.62 186 VAL A N 1
ATOM 1530 C CA . VAL A 1 186 ? -6.399 4.954 15.113 1.00 95.62 186 VAL A CA 1
ATOM 1531 C C . VAL A 1 186 ? -4.963 5.427 15.398 1.00 95.62 186 VAL A C 1
ATOM 1533 O O . VAL A 1 186 ? -4.142 5.483 14.483 1.00 95.62 186 VAL A O 1
ATOM 1536 N N . HIS A 1 187 ? -4.611 5.676 16.666 1.00 92.38 187 HIS A N 1
ATOM 1537 C CA . HIS A 1 187 ? -3.286 6.136 17.099 1.00 92.38 187 HIS A CA 1
ATOM 1538 C C . HIS A 1 187 ? -2.501 5.010 17.799 1.00 92.38 187 HIS A C 1
ATOM 1540 O O . HIS A 1 187 ? -2.337 4.999 19.014 1.00 92.38 187 HIS A O 1
ATOM 1546 N N . PHE A 1 188 ? -2.011 4.026 17.035 1.00 86.81 188 PHE A N 1
ATOM 1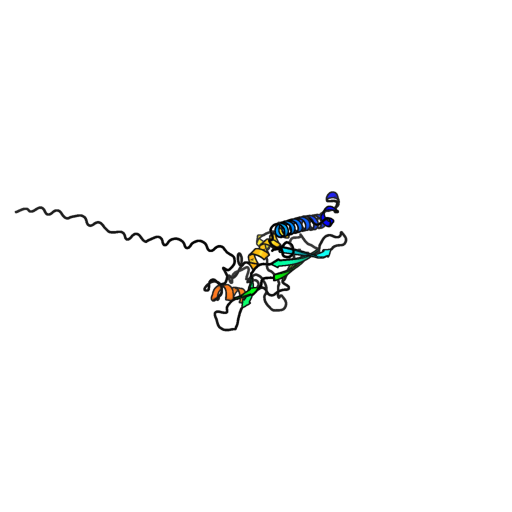547 C CA . PHE A 1 188 ? -1.367 2.815 17.588 1.00 86.81 188 PHE A CA 1
ATOM 1548 C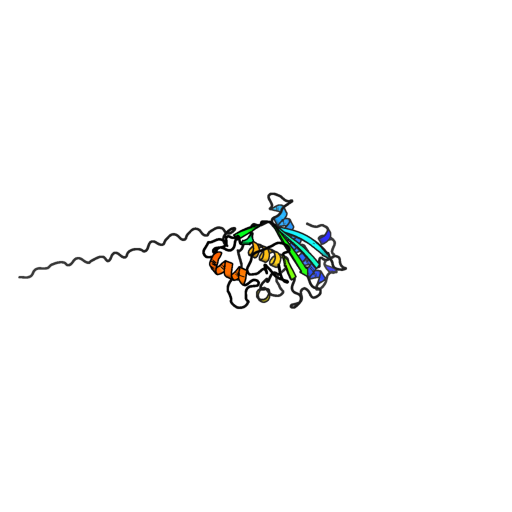 C . PHE A 1 188 ? 0.088 2.582 17.142 1.00 86.81 188 PHE A C 1
ATOM 1550 O O . PHE A 1 188 ? 0.655 1.540 17.462 1.00 86.81 188 PHE A O 1
ATOM 1557 N N . ASN A 1 189 ? 0.680 3.521 16.394 1.00 70.06 189 ASN A N 1
ATOM 1558 C CA . ASN A 1 189 ? 2.054 3.470 15.859 1.00 70.06 189 ASN A CA 1
ATOM 1559 C C . ASN A 1 189 ? 2.658 4.881 15.678 1.00 70.06 189 ASN A C 1
ATOM 1561 O O . ASN A 1 189 ? 3.502 5.106 14.804 1.00 70.06 189 ASN A O 1
ATOM 1565 N N . GLN A 1 190 ? 2.154 5.856 16.425 1.00 70.44 190 GLN A N 1
ATOM 1566 C CA . GLN A 1 190 ? 2.588 7.247 16.372 1.00 70.44 190 GLN A CA 1
ATOM 1567 C C . GLN A 1 190 ? 3.107 7.580 17.765 1.00 70.44 190 GLN A C 1
ATOM 1569 O O . GLN A 1 190 ? 2.467 7.207 18.749 1.00 70.44 190 GLN A O 1
ATOM 1574 N N . GLU A 1 191 ? 4.280 8.207 17.855 1.00 57.31 191 GLU A N 1
ATOM 1575 C CA . GLU A 1 191 ? 4.700 8.809 19.119 1.00 57.31 191 GLU A CA 1
ATOM 1576 C C . GLU A 1 191 ? 3.608 9.803 19.503 1.00 57.31 191 GLU A C 1
ATOM 1578 O O . GLU A 1 191 ? 3.260 10.680 18.708 1.00 57.31 191 GLU A O 1
ATOM 1583 N N . MET A 1 192 ? 2.986 9.600 20.666 1.00 47.69 192 MET A N 1
ATOM 1584 C CA . MET A 1 192 ? 2.017 10.572 21.147 1.00 47.69 192 MET A CA 1
ATOM 1585 C C . MET A 1 192 ? 2.785 11.878 21.356 1.00 47.69 192 MET A C 1
ATOM 1587 O O . MET A 1 192 ? 3.815 11.844 22.035 1.00 47.69 192 MET A O 1
ATOM 1591 N N . PRO A 1 193 ? 2.343 13.011 20.785 1.00 44.06 193 PRO A N 1
ATOM 1592 C CA . PRO A 1 193 ? 2.890 14.286 21.209 1.00 44.06 193 PRO A CA 1
ATOM 1593 C C . PRO A 1 193 ? 2.691 14.381 22.723 1.00 44.06 193 PRO A C 1
ATOM 1595 O O . PRO A 1 193 ? 1.617 14.032 23.225 1.00 44.06 193 PRO A O 1
ATOM 1598 N N . GLU A 1 194 ? 3.737 14.790 23.447 1.00 43.03 194 GLU A N 1
ATOM 1599 C CA . GLU A 1 194 ? 3.614 15.055 24.878 1.00 43.03 194 GLU A CA 1
ATOM 1600 C C . GLU A 1 194 ? 2.378 15.934 25.104 1.00 43.03 194 GLU A C 1
ATOM 1602 O O . GLU A 1 194 ? 2.154 16.878 24.334 1.00 43.03 194 GLU A O 1
ATOM 1607 N N . PRO A 1 195 ? 1.537 15.620 26.104 1.00 42.78 195 PRO A N 1
ATOM 1608 C CA . PRO A 1 195 ? 0.360 16.424 26.369 1.00 42.78 195 PRO A CA 1
ATOM 1609 C C . PRO A 1 195 ? 0.817 17.865 26.571 1.00 42.78 195 PRO A C 1
ATOM 1611 O O . PRO A 1 195 ? 1.636 18.138 27.450 1.00 42.78 195 PRO A O 1
ATOM 1614 N N . ALA A 1 196 ? 0.305 18.772 25.732 1.00 45.47 196 ALA A N 1
ATOM 1615 C CA . ALA A 1 196 ? 0.575 20.193 25.858 1.00 45.47 196 ALA A CA 1
ATOM 1616 C C . ALA A 1 196 ? 0.316 20.582 27.315 1.00 45.47 196 ALA A C 1
ATOM 1618 O O . ALA A 1 196 ? -0.792 20.388 27.827 1.00 45.47 196 ALA A O 1
ATOM 1619 N N . ALA A 1 197 ? 1.367 21.049 27.994 1.00 39.78 197 ALA A N 1
ATOM 1620 C CA . ALA A 1 197 ? 1.275 21.489 29.371 1.00 39.78 197 ALA A CA 1
ATOM 1621 C C . ALA A 1 197 ? 0.080 22.436 29.473 1.00 39.78 197 ALA A C 1
ATOM 1623 O O . ALA A 1 197 ? -0.019 23.391 28.698 1.00 39.78 197 ALA A O 1
ATOM 1624 N N . LYS A 1 198 ? -0.852 22.136 30.386 1.00 39.44 198 LYS A N 1
ATOM 1625 C CA . LYS A 1 198 ? -1.982 23.016 30.679 1.00 39.44 198 LYS A CA 1
ATOM 1626 C C . LYS A 1 198 ? -1.395 24.395 30.952 1.00 39.44 198 LYS A C 1
ATOM 1628 O O . LYS A 1 198 ? -0.729 24.584 31.969 1.00 39.44 198 LYS A O 1
ATOM 1633 N N . VAL A 1 199 ? -1.599 25.328 30.027 1.00 37.06 199 VAL A N 1
ATOM 1634 C CA . VAL A 1 199 ? -1.290 26.731 30.263 1.00 37.06 199 VAL A CA 1
ATOM 1635 C C . VAL A 1 199 ? -2.196 27.122 31.416 1.00 37.06 199 VAL A C 1
ATOM 1637 O O . VAL A 1 199 ? -3.414 27.171 31.264 1.00 37.06 199 VAL A O 1
ATOM 1640 N N . ALA A 1 200 ? -1.606 27.271 32.599 1.00 37.69 200 ALA A N 1
ATOM 1641 C CA . ALA A 1 200 ? -2.308 27.780 33.756 1.00 37.69 200 ALA A CA 1
ATOM 1642 C C . ALA A 1 200 ? -2.863 29.152 33.366 1.00 37.69 200 ALA A C 1
ATOM 1644 O O . ALA A 1 200 ? -2.098 30.078 33.087 1.00 37.69 200 ALA A O 1
ATOM 1645 N N . GLU A 1 201 ? -4.189 29.262 33.301 1.00 35.75 201 GLU A N 1
ATOM 1646 C CA . GLU A 1 201 ? -4.864 30.549 33.246 1.00 35.75 201 GLU A CA 1
ATOM 1647 C C . GLU A 1 201 ? -4.396 31.356 34.453 1.00 35.75 201 GLU A C 1
ATOM 1649 O O . GLU A 1 201 ? -4.692 31.043 35.608 1.00 35.75 201 GLU A O 1
ATOM 1654 N N . SER A 1 202 ? -3.600 32.384 34.179 1.00 36.81 202 SER A N 1
ATOM 1655 C CA . SER A 1 202 ? -3.236 33.372 35.171 1.00 36.81 202 SER A CA 1
ATOM 1656 C C . SER A 1 202 ? -4.498 34.149 35.530 1.00 36.81 202 SER A C 1
ATOM 1658 O O . SER A 1 202 ? -4.948 35.043 34.815 1.00 36.81 202 SER A O 1
ATOM 1660 N N . THR A 1 203 ? -5.088 33.795 36.669 1.00 32.59 203 THR A N 1
ATOM 1661 C CA . THR A 1 203 ? -6.048 34.636 37.379 1.00 32.59 203 THR A CA 1
ATOM 1662 C C . THR A 1 203 ? -5.440 36.026 37.548 1.00 32.59 203 THR A C 1
ATOM 1664 O O . THR A 1 203 ? -4.524 36.225 38.350 1.00 32.5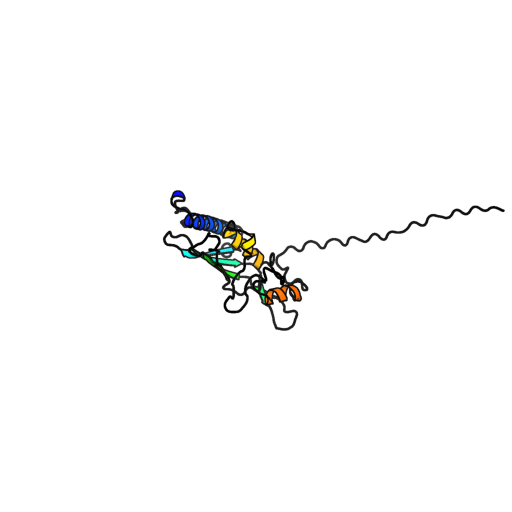9 203 THR A O 1
ATOM 1667 N N . LYS A 1 204 ? -5.940 36.992 36.771 1.00 36.72 204 LYS A N 1
ATOM 1668 C CA . LYS A 1 204 ? -5.679 38.416 36.976 1.00 36.72 204 LYS A CA 1
ATOM 1669 C C . LYS A 1 204 ? -6.249 38.804 38.338 1.00 36.72 204 LYS A C 1
ATOM 1671 O O . LYS A 1 204 ? -7.450 38.988 38.489 1.00 36.72 204 LYS A O 1
ATOM 1676 N N . THR A 1 205 ? -5.381 38.925 39.331 1.00 33.41 205 THR A N 1
ATOM 1677 C CA . THR A 1 205 ? -5.683 39.626 40.576 1.00 33.41 205 THR A CA 1
ATOM 1678 C C . THR A 1 205 ? -5.652 41.126 40.297 1.00 33.41 205 THR A C 1
ATOM 1680 O O . THR A 1 205 ? -4.592 41.726 40.106 1.00 33.41 205 THR A O 1
ATOM 1683 N N . GLU A 1 206 ? -6.832 41.741 40.236 1.00 39.19 206 GLU A N 1
ATOM 1684 C CA . GLU A 1 206 ? -6.978 43.195 40.250 1.00 39.19 206 GLU A CA 1
ATOM 1685 C C . GLU A 1 206 ? -6.424 43.752 41.568 1.00 39.19 206 GLU A C 1
ATOM 1687 O O . GLU A 1 206 ? -6.919 43.470 42.659 1.00 39.19 206 GLU A O 1
ATOM 1692 N N . LYS A 1 207 ? -5.360 44.554 41.471 1.00 40.91 207 LYS A N 1
ATOM 1693 C CA . LYS A 1 207 ? -4.837 45.329 42.597 1.00 40.91 207 LYS A CA 1
ATOM 1694 C C . LYS A 1 207 ? -5.758 46.521 42.854 1.00 40.91 207 LYS A C 1
ATOM 1696 O O . LYS A 1 207 ? -5.727 47.510 42.123 1.00 40.91 207 LYS A O 1
ATOM 1701 N N . VAL A 1 208 ? -6.531 46.434 43.931 1.00 44.25 208 VAL A N 1
ATOM 1702 C CA . VAL A 1 208 ? -7.268 47.553 44.531 1.00 44.25 208 VAL A CA 1
ATOM 1703 C C . VAL A 1 208 ? -6.273 48.635 44.977 1.00 44.25 208 VAL A C 1
ATOM 1705 O O . VAL A 1 208 ? -5.342 48.360 45.735 1.00 44.25 208 VAL A O 1
ATOM 1708 N N . LYS A 1 209 ? -6.452 49.873 44.498 1.00 44.84 209 LYS A N 1
ATOM 1709 C CA . LYS A 1 209 ? -5.700 51.050 44.968 1.0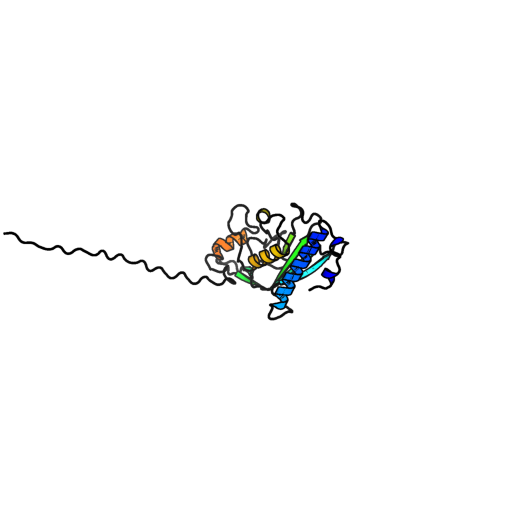0 44.84 209 LYS A CA 1
ATOM 1710 C C . LYS A 1 209 ? -6.216 51.490 46.351 1.00 44.84 209 LYS A C 1
ATOM 1712 O O . LYS A 1 209 ? -7.432 51.519 46.538 1.00 44.84 209 LYS A O 1
ATOM 1717 N N . PRO A 1 210 ? -5.350 51.889 47.302 1.00 43.59 210 PRO A N 1
ATOM 1718 C CA . PRO A 1 210 ? -5.799 52.359 48.608 1.00 43.59 210 PRO A CA 1
ATOM 1719 C C . PRO A 1 210 ? -6.380 53.774 48.506 1.00 43.59 210 PRO A C 1
ATOM 1721 O O . PRO A 1 210 ? -5.758 54.673 47.940 1.00 43.59 210 PRO A O 1
ATOM 1724 N N . ILE A 1 211 ? -7.559 53.972 49.097 1.00 45.34 211 ILE A N 1
ATOM 1725 C CA . ILE A 1 211 ? -8.176 55.284 49.315 1.00 45.34 211 ILE A CA 1
ATOM 1726 C C . ILE A 1 211 ? -7.516 55.917 50.544 1.00 45.34 211 ILE A C 1
ATOM 1728 O O . ILE A 1 211 ? -7.681 55.435 51.666 1.00 45.34 211 ILE A O 1
ATOM 1732 N N . ILE A 1 212 ? -6.775 57.003 50.334 1.00 50.44 212 ILE A N 1
ATOM 1733 C CA . ILE A 1 212 ? -6.248 57.849 51.409 1.00 50.44 212 ILE A CA 1
ATOM 1734 C C . ILE A 1 212 ? -7.373 58.786 51.861 1.00 50.44 212 ILE A C 1
ATOM 1736 O O . ILE A 1 212 ? -7.892 59.576 51.075 1.00 50.44 212 ILE A O 1
ATOM 1740 N N . LYS A 1 213 ? -7.764 58.673 53.134 1.00 44.22 213 LYS A N 1
ATOM 1741 C CA . LYS A 1 213 ? -8.692 59.591 53.803 1.00 44.22 213 LYS A CA 1
ATOM 1742 C C . LYS A 1 213 ? -7.953 60.870 54.194 1.00 44.22 213 LYS A C 1
ATOM 1744 O O . LYS A 1 213 ? -7.014 60.801 54.983 1.00 44.22 213 LYS A O 1
ATOM 1749 N N . SER A 1 214 ? -8.464 62.016 53.754 1.00 46.56 214 SER A N 1
ATOM 1750 C CA . SER A 1 214 ? -8.108 63.324 54.308 1.00 46.56 214 SER A CA 1
ATOM 1751 C C . SER A 1 214 ? -9.364 63.982 54.871 1.00 46.56 214 SER A C 1
ATOM 1753 O O . SER A 1 214 ? -10.325 64.241 54.154 1.00 46.56 214 SER A O 1
ATOM 1755 N N . ARG A 1 215 ? -9.343 64.180 56.189 1.00 39.91 215 ARG A N 1
ATOM 1756 C CA . ARG A 1 215 ? -10.305 64.931 57.002 1.00 39.91 215 ARG A CA 1
ATOM 1757 C C . ARG A 1 215 ? -10.253 66.416 56.629 1.00 39.91 215 ARG A C 1
ATOM 1759 O O . ARG A 1 215 ? -9.163 66.967 56.498 1.00 39.91 215 ARG A O 1
ATOM 1766 N N . THR A 1 216 ? -11.401 67.079 56.609 1.00 46.72 216 THR A N 1
ATOM 1767 C CA . THR A 1 216 ? -11.490 68.525 56.847 1.00 46.72 216 THR A CA 1
ATOM 1768 C C . THR A 1 216 ? -12.698 68.761 57.747 1.00 46.72 216 THR A C 1
ATOM 1770 O O . THR A 1 216 ? -13.733 68.118 57.566 1.00 46.72 216 THR A O 1
ATOM 1773 N N . ILE A 1 217 ? -12.472 69.561 58.788 1.00 47.66 217 ILE A N 1
ATOM 1774 C CA . ILE A 1 217 ? -13.482 70.126 59.690 1.00 47.66 217 ILE A CA 1
ATOM 1775 C C . ILE A 1 217 ? -14.156 71.280 58.956 1.00 47.66 217 ILE A C 1
ATOM 1777 O O . ILE A 1 217 ? -13.408 72.009 58.266 1.00 47.66 217 ILE A O 1
#

Solvent-accessible surface area (backbone atoms only — not comparable to full-atom values): 12718 Å² total; per-residue (Å²): 127,68,69,76,69,72,72,59,63,69,89,78,45,56,75,50,58,37,51,44,50,53,36,49,53,49,36,48,50,51,30,47,52,33,25,71,73,29,98,45,63,93,64,25,49,37,44,77,44,80,74,39,55,49,98,89,66,45,66,38,23,36,39,40,38,40,48,51,69,26,43,40,40,62,46,78,86,58,84,74,50,49,76,35,76,43,48,73,42,40,29,39,38,41,49,45,90,57,31,72,42,92,87,19,63,70,45,44,34,36,80,39,75,40,50,39,17,34,22,20,68,60,74,98,57,42,22,34,51,60,77,67,54,89,81,60,51,86,74,61,45,63,45,55,53,56,52,50,52,54,34,41,49,42,53,75,48,78,46,50,58,95,43,88,82,60,37,60,17,59,69,46,10,49,44,37,68,73,37,25,57,79,67,52,66,53,66,83,77,60,84,75,76,75,78,77,74,77,76,74,79,77,78,80,77,82,80,80,78,86,84,81,86,80,90,80,135